Protein AF-0000000074028182 (afdb_homodimer)

InterPro domains:
  IPR054648 TudS-related putative desulfidase [NF045597] (5-141)

Foldseek 3Di:
DPDPLAEEEEEQCQQAQL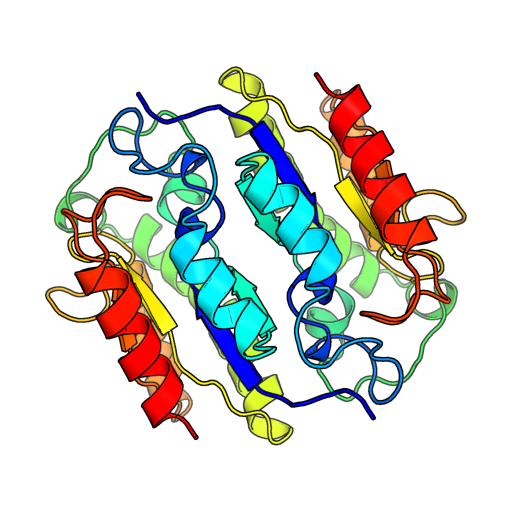QPAPPLRQDPGHLVLLVVLCVVVPHHYDYQDDLVCVPANNNDDDDALVRQPDPVSLVSLLVSLVVVLVVVCVSVVVPGDHAAYEFAPRDLQTHQPDPHHSSNVSNVVVCVVVPHDGDYHHDYSPDHRPPDPPSSVVSSVSSVVSD/DPDPLAEEEEEQCQQALLQPAPPLRQDPGHLVLLVVLCVVVPHHYDYQDDLVCVPANNNDDDDALVRQPDPVSLVSLLVSLVVVLVVVCVSVVVPGDHAAYEFAPRDLQTHQPDPHHSSNVSNVVVCVVVPHDGDYHHDYSPDHRPPDPPSSVVSSVSSVVSD

Nearest PDB structures (foldseek):
  2nva-assembly2_C  TM=3.657E-01  e=7.719E-01  Paramecium bursaria Chlorella virus 1
  2nv9-assembly1_A  TM=4.869E-01  e=2.613E+00  Paramecium bursaria Chlorella virus 1
  2nva-assembly4_G  TM=3.627E-01  e=1.257E+00  Paramecium bursaria Chlorella virus 1
  2nva-assembly1_B  TM=3.613E-01  e=1.183E+00  Paramecium bursaria Chlorella virus 1
  2nv9-assembly3_E  TM=3.748E-01  e=1.604E+00  Paramecium bursaria Chlorella virus 1

Radius of gyration: 18.43 Å; Cα contacts (8 Å, |Δi|>4): 625; chains: 2; bounding box: 47×50×46 Å

Organism: NCBI:txid312168

Structure (mmCIF, N/CA/C/O backbone):
data_AF-0000000074028182-model_v1
#
loop_
_entity.id
_entity.type
_entity.pdbx_description
1 polymer 'Predicted secreted protein'
#
loop_
_atom_site.group_PDB
_atom_site.id
_atom_site.type_symbol
_atom_site.label_atom_id
_atom_site.label_alt_id
_atom_site.label_comp_id
_atom_site.label_asym_id
_atom_site.label_entity_id
_atom_site.label_seq_id
_atom_site.pdbx_PDB_ins_code
_atom_site.Cartn_x
_atom_site.Cartn_y
_atom_site.Cartn_z
_atom_site.occupancy
_atom_site.B_iso_or_equiv
_atom_site.auth_seq_id
_atom_site.auth_comp_id
_atom_site.auth_asym_id
_atom_site.auth_atom_id
_atom_site.pdbx_PDB_model_num
ATOM 1 N N . MET A 1 1 ? 9.914 -9.656 -20.875 1 69.25 1 MET A N 1
ATOM 2 C CA . MET A 1 1 ? 10.031 -9.188 -19.5 1 69.25 1 MET A CA 1
ATOM 3 C C . MET A 1 1 ? 9.438 -7.793 -19.344 1 69.25 1 MET A C 1
ATOM 5 O O . MET A 1 1 ? 9.727 -6.898 -20.141 1 69.25 1 MET A O 1
ATOM 9 N N . HIS A 1 2 ? 8.32 -7.711 -18.672 1 85.5 2 HIS A N 1
ATOM 10 C CA . HIS A 1 2 ? 7.582 -6.457 -18.562 1 85.5 2 HIS A CA 1
ATOM 11 C C . HIS A 1 2 ? 8.18 -5.555 -17.484 1 85.5 2 HIS A C 1
ATOM 13 O O . HIS A 1 2 ? 8.086 -4.328 -17.578 1 85.5 2 HIS A O 1
ATOM 19 N N . ARG A 1 3 ? 9.07 -6.145 -16.766 1 89 3 ARG A N 1
ATOM 20 C CA . ARG A 1 3 ? 9.477 -5.492 -15.523 1 89 3 ARG A CA 1
ATOM 21 C C . ARG A 1 3 ? 10.391 -4.301 -15.812 1 89 3 ARG A C 1
ATOM 23 O O . ARG A 1 3 ? 11.477 -4.461 -16.375 1 89 3 ARG A O 1
ATOM 30 N N . ARG A 1 4 ? 9.984 -3.176 -15.391 1 94.12 4 ARG A N 1
ATOM 31 C CA . ARG A 1 4 ? 10.719 -1.938 -15.641 1 94.12 4 ARG A CA 1
ATOM 32 C C . ARG A 1 4 ? 11.633 -1.597 -14.477 1 94.12 4 ARG A C 1
ATOM 34 O O . ARG A 1 4 ? 12.547 -0.777 -14.609 1 94.12 4 ARG A O 1
ATOM 41 N N . LYS A 1 5 ? 11.375 -2.117 -13.305 1 97.44 5 LYS A N 1
ATOM 42 C CA . LYS A 1 5 ? 12.219 -1.999 -12.125 1 97.44 5 LYS A CA 1
ATOM 43 C C . LYS A 1 5 ? 12.242 -0.565 -11.602 1 97.44 5 LYS A C 1
ATOM 45 O O . LYS A 1 5 ? 13.289 -0.065 -11.188 1 97.44 5 LYS A O 1
ATOM 50 N N . GLN A 1 6 ? 11.18 0.174 -11.781 1 98.5 6 GLN A N 1
ATOM 51 C CA . GLN A 1 6 ? 11.008 1.524 -11.258 1 98.5 6 GLN A CA 1
ATOM 52 C C . GLN A 1 6 ? 9.922 1.566 -10.188 1 98.5 6 GLN A C 1
ATOM 54 O O . GLN A 1 6 ? 8.781 1.182 -10.445 1 98.5 6 GLN A O 1
ATOM 59 N N . ILE A 1 7 ? 10.312 2.049 -9.008 1 98.81 7 ILE A N 1
ATOM 60 C CA . ILE A 1 7 ? 9.422 2.002 -7.852 1 98.81 7 ILE A CA 1
ATOM 61 C C . ILE A 1 7 ? 9.383 3.369 -7.172 1 98.81 7 ILE A C 1
ATOM 63 O O . ILE A 1 7 ? 10.414 4.035 -7.039 1 98.81 7 ILE A O 1
ATOM 67 N N . ILE A 1 8 ? 8.242 3.791 -6.801 1 98.88 8 ILE A N 1
ATOM 68 C CA . ILE A 1 8 ? 8.125 4.98 -5.969 1 98.88 8 ILE A CA 1
ATOM 69 C C . ILE A 1 8 ? 7.395 4.633 -4.672 1 98.88 8 ILE A C 1
ATOM 71 O O . ILE A 1 8 ? 6.453 3.84 -4.676 1 98.88 8 ILE A O 1
ATOM 75 N N . TYR A 1 9 ? 7.871 5.109 -3.533 1 98.94 9 TYR A N 1
ATOM 76 C CA . TYR A 1 9 ? 7.203 4.98 -2.242 1 98.94 9 TYR A CA 1
ATOM 77 C C . TYR A 1 9 ? 6.332 6.195 -1.953 1 98.94 9 TYR A C 1
ATOM 79 O O . TYR A 1 9 ? 6.738 7.332 -2.205 1 98.94 9 TYR A O 1
ATOM 87 N N . THR A 1 10 ? 5.156 5.969 -1.484 1 98.94 10 THR A N 1
ATOM 88 C CA . THR A 1 10 ? 4.27 7.086 -1.185 1 98.94 10 THR A CA 1
ATOM 89 C C . THR A 1 10 ? 3.742 6.988 0.243 1 98.94 10 THR A C 1
ATOM 91 O O . THR A 1 10 ? 3.494 5.891 0.746 1 98.94 10 THR A O 1
ATOM 94 N N . ALA A 1 11 ? 3.535 8.195 0.848 1 98.88 11 ALA A N 1
ATOM 95 C CA . ALA A 1 11 ? 2.768 8.203 2.09 1 98.88 11 ALA A CA 1
ATOM 96 C C . ALA A 1 11 ? 1.456 7.438 1.925 1 98.88 11 ALA A C 1
ATOM 98 O O . ALA A 1 11 ? 0.873 7.418 0.838 1 98.88 11 ALA A O 1
ATOM 99 N N . HIS A 1 12 ? 1.032 6.844 2.984 1 98.94 12 HIS A N 1
ATOM 100 C CA . HIS A 1 12 ? -0.146 5.984 2.982 1 98.94 12 HIS A CA 1
ATOM 101 C C . HIS A 1 12 ? -1.355 6.707 2.398 1 98.94 12 HIS A C 1
ATOM 103 O O . HIS A 1 12 ? -2.107 6.133 1.61 1 98.94 12 HIS A O 1
ATOM 109 N N . CYS A 1 13 ? -1.492 7.984 2.756 1 98.75 13 CYS A N 1
ATOM 110 C CA . CYS A 1 13 ? -2.727 8.719 2.512 1 98.75 13 CYS A CA 1
ATOM 111 C C . CYS A 1 13 ? -2.799 9.203 1.067 1 98.75 13 CYS A C 1
ATOM 113 O O . CYS A 1 13 ? -3.828 9.719 0.632 1 98.75 13 CYS A O 1
ATOM 115 N N . VAL A 1 14 ? -1.73 8.977 0.3 1 98.88 14 VAL A N 1
ATOM 116 C CA . VAL A 1 14 ? -1.787 9.289 -1.124 1 98.88 14 VAL A CA 1
ATOM 117 C C . VAL A 1 14 ? -2.787 8.367 -1.816 1 98.88 14 VAL A C 1
ATOM 119 O O . VAL A 1 14 ? -3.504 8.789 -2.729 1 98.88 14 VAL A O 1
ATOM 122 N N . LEU A 1 15 ? -2.871 7.145 -1.338 1 98.94 15 LEU A N 1
ATOM 123 C CA . LEU A 1 15 ? -3.777 6.16 -1.918 1 98.94 15 LEU A CA 1
ATOM 124 C C . LEU A 1 15 ? -5.066 6.062 -1.108 1 98.94 15 LEU A C 1
ATOM 126 O O . LEU A 1 15 ? -6.055 5.492 -1.574 1 98.94 15 LEU A O 1
ATOM 130 N N . ASN A 1 16 ? -5.062 6.582 0.137 1 98.88 16 ASN A N 1
ATOM 131 C CA . ASN A 1 16 ? -6.195 6.387 1.039 1 98.88 16 ASN A CA 1
ATOM 132 C C . ASN A 1 16 ? -6.391 7.59 1.959 1 98.88 16 ASN A C 1
ATOM 134 O O . ASN A 1 16 ? -5.961 7.566 3.115 1 98.88 16 ASN A O 1
ATOM 138 N N . GLN A 1 17 ? -7.137 8.578 1.528 1 98.56 17 GLN A N 1
ATOM 139 C CA . GLN A 1 17 ? -7.375 9.797 2.293 1 98.56 17 GLN A CA 1
ATOM 140 C C . GLN A 1 17 ? -8.289 9.531 3.482 1 98.56 17 GLN A C 1
ATOM 142 O O . GLN A 1 17 ? -8.422 10.375 4.371 1 98.56 17 GLN A O 1
ATOM 147 N N . ASN A 1 18 ? -8.805 8.344 3.547 1 98.25 18 ASN A N 1
ATOM 148 C CA . ASN A 1 18 ? -9.594 7.988 4.723 1 98.25 18 ASN A CA 1
ATOM 149 C C . ASN A 1 18 ? -8.719 7.844 5.965 1 98.25 18 ASN A C 1
ATOM 151 O O . ASN A 1 18 ? -9.234 7.805 7.086 1 98.25 18 ASN A O 1
ATOM 155 N N . ALA A 1 19 ? -7.43 7.766 5.777 1 98.12 19 ALA A N 1
ATOM 156 C CA . ALA A 1 19 ? -6.523 7.625 6.91 1 98.12 19 ALA A CA 1
ATOM 157 C C . ALA A 1 19 ? -6.238 8.977 7.559 1 98.12 19 ALA A C 1
ATOM 159 O O . ALA A 1 19 ? -5.699 9.039 8.664 1 98.12 19 ALA A O 1
ATOM 160 N N . VAL A 1 20 ? -6.531 10.031 6.867 1 97.88 20 VAL A N 1
ATOM 161 C CA . VAL A 1 20 ? -6.289 11.383 7.371 1 97.88 20 VAL A CA 1
ATOM 162 C C . VAL A 1 20 ? -7.285 11.703 8.477 1 97.88 20 VAL A C 1
ATOM 164 O O . VAL A 1 20 ? -8.406 11.188 8.492 1 97.88 20 VAL A O 1
ATOM 167 N N . ILE A 1 21 ? -6.836 12.539 9.328 1 97.06 21 ILE A N 1
ATOM 168 C CA . ILE A 1 21 ? -7.73 13.008 10.383 1 97.06 21 ILE A CA 1
ATOM 169 C C . ILE A 1 21 ? -9.07 13.414 9.781 1 97.06 21 ILE A C 1
ATOM 171 O O . ILE A 1 21 ? -9.117 14.016 8.703 1 97.06 21 ILE A O 1
ATOM 175 N N . ARG A 1 22 ? -10.102 13.156 10.578 1 95.19 22 ARG A N 1
ATOM 176 C CA . ARG A 1 22 ? -11.438 13.484 10.094 1 95.19 22 ARG A CA 1
ATOM 177 C C . ARG A 1 22 ? -11.547 14.961 9.719 1 95.19 22 ARG A C 1
ATOM 179 O O . ARG A 1 22 ? -11.055 15.828 10.445 1 95.19 22 ARG A O 1
ATOM 186 N N . GLU A 1 23 ? -12.078 15.18 8.547 1 94.38 23 GLU A N 1
ATOM 187 C CA . GLU A 1 23 ? -12.406 16.5 8.031 1 94.38 23 GLU A CA 1
ATOM 188 C C . GLU A 1 23 ? -11.172 17.188 7.441 1 94.38 23 GLU A C 1
ATOM 190 O O . GLU A 1 23 ? -11.258 18.312 6.945 1 94.38 23 GLU A O 1
ATOM 195 N N . TRP A 1 24 ? -10.055 16.516 7.492 1 96.19 24 TRP A N 1
ATOM 196 C CA . TRP A 1 24 ? -8.844 17.109 6.918 1 96.19 24 TRP A CA 1
ATOM 197 C C . TRP A 1 24 ? -8.492 16.438 5.594 1 96.19 24 TRP A C 1
ATOM 199 O O . TRP A 1 24 ? -7.504 16.797 4.953 1 96.19 24 TRP A O 1
ATOM 209 N N . GLU A 1 25 ? -9.312 15.406 5.262 1 97.25 25 GLU A N 1
ATOM 210 C CA . GLU A 1 25 ? -9.078 14.766 3.975 1 97.25 25 GLU A CA 1
ATOM 211 C C . GLU A 1 25 ? -9.227 15.75 2.824 1 97.25 25 GLU A C 1
ATOM 213 O O . GLU A 1 25 ? -9.984 16.719 2.932 1 97.25 25 GLU A O 1
ATOM 218 N N . ARG A 1 26 ? -8.516 15.492 1.807 1 97.38 26 ARG A N 1
ATOM 219 C CA . ARG A 1 26 ? -8.492 16.422 0.686 1 97.38 26 ARG A CA 1
ATOM 220 C C . ARG A 1 26 ? -8.859 15.727 -0.618 1 97.38 26 ARG A C 1
ATOM 222 O O . ARG A 1 26 ? -8.586 16.25 -1.704 1 97.38 26 ARG A O 1
ATOM 229 N N . ALA A 1 27 ? -9.359 14.555 -0.55 1 97.81 27 ALA A N 1
ATOM 230 C CA . ALA A 1 27 ? -9.883 13.75 -1.65 1 97.81 27 ALA A CA 1
ATOM 231 C C . ALA A 1 27 ? -10.93 12.758 -1.152 1 97.81 27 ALA A C 1
ATOM 233 O O . ALA A 1 27 ? -10.977 12.445 0.04 1 97.81 27 ALA A O 1
ATOM 234 N N . GLN A 1 28 ? -11.734 12.273 -2.049 1 97.38 28 GLN A N 1
ATOM 235 C CA . GLN A 1 28 ? -12.75 11.289 -1.704 1 97.38 28 GLN A CA 1
ATOM 236 C C . GLN A 1 28 ? -12.125 9.938 -1.39 1 97.38 28 GLN A C 1
ATOM 238 O O . GLN A 1 28 ? -12.617 9.203 -0.527 1 97.38 28 GLN A O 1
ATOM 243 N N . GLY A 1 29 ? -11.148 9.539 -2.094 1 98 29 GLY A N 1
ATOM 244 C CA . GLY A 1 29 ? -10.367 8.32 -1.931 1 98 29 GLY A CA 1
ATOM 245 C C . GLY A 1 29 ? -8.867 8.555 -1.995 1 98 29 GLY A C 1
ATOM 246 O O . GLY A 1 29 ? -8.258 8.953 -1.005 1 98 29 GLY A O 1
ATOM 247 N N . ALA A 1 30 ? -8.305 8.375 -3.121 1 98.62 30 ALA A N 1
ATOM 248 C CA . ALA A 1 30 ? -6.883 8.609 -3.365 1 98.62 30 ALA A CA 1
ATOM 249 C C . ALA A 1 30 ? -6.652 9.984 -3.979 1 98.62 30 ALA A C 1
ATOM 251 O O . ALA A 1 30 ? -7.602 10.656 -4.395 1 98.62 30 ALA A O 1
ATOM 252 N N . PHE A 1 31 ? -5.438 10.508 -3.896 1 98.62 31 PHE A N 1
ATOM 253 C CA . PHE A 1 31 ? -5.055 11.57 -4.812 1 98.62 31 PHE A CA 1
ATOM 254 C C . PHE A 1 31 ? -4.918 11.047 -6.234 1 98.62 31 PHE A C 1
ATOM 256 O O . PHE A 1 31 ? -3.822 10.695 -6.672 1 98.62 31 PHE A O 1
ATOM 263 N N . ASN A 1 32 ? -6.062 10.992 -6.906 1 98.5 32 ASN A N 1
ATOM 264 C CA . ASN A 1 32 ? -6.191 10.328 -8.203 1 98.5 32 ASN A CA 1
ATOM 265 C C . ASN A 1 32 ? -5.242 10.93 -9.234 1 98.5 32 ASN A C 1
ATOM 267 O O . ASN A 1 32 ? -4.629 10.195 -10.016 1 98.5 32 ASN A O 1
ATOM 271 N N . ASP A 1 33 ? -5.082 12.203 -9.227 1 98.56 33 ASP A N 1
ATOM 272 C CA . ASP A 1 33 ? -4.23 12.867 -10.203 1 98.56 33 ASP A CA 1
ATOM 273 C C . ASP A 1 33 ? -2.771 12.445 -10.039 1 98.56 33 ASP A C 1
ATOM 275 O O . ASP A 1 33 ? -2.072 12.219 -11.023 1 98.56 33 ASP A O 1
ATOM 279 N N . ILE A 1 34 ? -2.369 12.312 -8.82 1 98.69 34 ILE A N 1
ATOM 280 C CA . ILE A 1 34 ? -0.994 11.914 -8.531 1 98.69 34 ILE A CA 1
ATOM 281 C C . ILE A 1 34 ? -0.768 10.469 -8.969 1 98.69 34 ILE A C 1
ATOM 283 O O . ILE A 1 34 ? 0.223 10.172 -9.641 1 98.69 34 ILE A O 1
ATOM 287 N N . ILE A 1 35 ? -1.706 9.609 -8.594 1 98.88 35 ILE A N 1
ATOM 288 C CA . ILE A 1 35 ? -1.592 8.195 -8.945 1 98.88 35 ILE A CA 1
ATOM 289 C C . ILE A 1 35 ? -1.615 8.047 -10.469 1 98.88 35 ILE A C 1
ATOM 291 O O . ILE A 1 35 ? -0.866 7.238 -11.023 1 98.88 35 ILE A O 1
ATOM 295 N N . SER A 1 36 ? -2.434 8.828 -11.125 1 98.56 36 SER A N 1
ATOM 296 C CA . SER A 1 36 ? -2.537 8.758 -12.578 1 98.56 36 SER A CA 1
ATOM 297 C C . SER A 1 36 ? -1.204 9.086 -13.25 1 98.56 36 SER A C 1
ATOM 299 O O . SER A 1 36 ? -0.83 8.453 -14.242 1 98.56 36 SER A O 1
ATOM 301 N N . VAL A 1 37 ? -0.504 10.047 -12.734 1 98.62 37 VAL A N 1
ATOM 302 C CA . VAL A 1 37 ? 0.812 10.383 -13.273 1 98.62 37 VAL A CA 1
ATOM 303 C C . VAL A 1 37 ? 1.729 9.164 -13.188 1 98.62 37 VAL A C 1
ATOM 305 O O . VAL A 1 37 ? 2.451 8.859 -14.141 1 98.62 37 VAL A O 1
ATOM 308 N N . LEU A 1 38 ? 1.716 8.469 -12.094 1 98.81 38 LEU A N 1
ATOM 309 C CA . LEU A 1 38 ? 2.57 7.301 -11.891 1 98.81 38 LEU A CA 1
ATOM 310 C C . LEU A 1 38 ? 2.176 6.168 -12.828 1 98.81 38 LEU A C 1
ATOM 312 O O . LEU A 1 38 ? 3.041 5.496 -13.398 1 98.81 38 LEU A O 1
ATOM 316 N N . LEU A 1 39 ? 0.857 5.973 -12.984 1 98.62 39 LEU A N 1
ATOM 317 C CA . LEU A 1 39 ? 0.367 4.93 -13.875 1 98.62 39 LEU A CA 1
ATOM 318 C C . LEU A 1 39 ? 0.765 5.223 -15.32 1 98.62 39 LEU A C 1
ATOM 320 O O . LEU A 1 39 ? 1.137 4.309 -16.062 1 98.62 39 LEU A O 1
ATOM 324 N N . GLU A 1 40 ? 0.689 6.465 -15.688 1 97.94 40 GLU A N 1
ATOM 325 C CA . GLU A 1 40 ? 1.052 6.867 -17.047 1 97.94 40 GLU A CA 1
ATOM 326 C C . GLU A 1 40 ? 2.5 6.5 -17.359 1 97.94 40 GLU A C 1
ATOM 328 O O . GLU A 1 40 ? 2.828 6.184 -18.5 1 97.94 40 GLU A O 1
ATOM 333 N N . GLU A 1 41 ? 3.303 6.539 -16.422 1 97.88 41 GLU A N 1
ATOM 334 C CA . GLU A 1 41 ? 4.723 6.25 -16.594 1 97.88 41 GLU A CA 1
ATOM 335 C C . GLU A 1 41 ? 5.043 4.805 -16.234 1 97.88 41 GLU A C 1
ATOM 337 O O . GLU A 1 41 ? 6.211 4.41 -16.203 1 97.88 41 GLU A O 1
ATOM 342 N N . HIS A 1 42 ? 4.039 3.996 -15.922 1 98 42 HIS A N 1
ATOM 343 C CA . HIS A 1 42 ? 4.148 2.584 -15.578 1 98 42 HIS A CA 1
ATOM 344 C C . HIS A 1 42 ? 5.098 2.375 -14.406 1 98 42 HIS A C 1
ATOM 346 O O . HIS A 1 42 ? 5.938 1.47 -14.43 1 98 42 HIS A O 1
ATOM 352 N N . ILE A 1 43 ? 4.996 3.273 -13.445 1 98.75 43 ILE A N 1
ATOM 353 C CA . ILE A 1 43 ? 5.812 3.205 -12.234 1 98.75 43 ILE A CA 1
ATOM 354 C C . ILE A 1 43 ? 5.09 2.391 -11.164 1 98.75 43 ILE A C 1
ATOM 356 O O . ILE A 1 43 ? 3.891 2.57 -10.945 1 98.75 43 ILE A O 1
ATOM 360 N N . SER A 1 44 ? 5.812 1.461 -10.531 1 98.81 44 SER A N 1
ATOM 361 C CA . SER A 1 44 ? 5.27 0.706 -9.406 1 98.81 44 SER A CA 1
ATOM 362 C C . SER A 1 44 ? 5.148 1.58 -8.164 1 98.81 44 SER A C 1
ATOM 364 O O . SER A 1 44 ? 5.961 2.479 -7.945 1 98.81 44 SER A O 1
ATOM 366 N N . ILE A 1 45 ? 4.156 1.246 -7.422 1 98.94 45 ILE A N 1
ATOM 367 C CA . ILE A 1 45 ? 3.857 2.039 -6.234 1 98.94 45 ILE A CA 1
ATOM 368 C C . ILE A 1 45 ? 3.926 1.154 -4.992 1 98.94 45 ILE A C 1
ATOM 370 O O . ILE A 1 45 ? 3.361 0.058 -4.973 1 98.94 45 ILE A O 1
ATOM 374 N N . ILE A 1 46 ? 4.629 1.584 -4.008 1 98.94 46 ILE A N 1
ATOM 375 C CA . ILE A 1 46 ? 4.594 0.966 -2.686 1 98.94 46 ILE A CA 1
ATOM 376 C C . ILE A 1 46 ? 4.047 1.962 -1.666 1 98.94 46 ILE A C 1
ATOM 378 O O . ILE A 1 46 ? 4.59 3.059 -1.51 1 98.94 46 ILE A O 1
ATOM 382 N N . GLN A 1 47 ? 2.971 1.541 -1.034 1 98.94 47 GLN A N 1
ATOM 383 C CA . GLN A 1 47 ? 2.295 2.352 -0.026 1 98.94 47 GLN A CA 1
ATOM 384 C C . GLN A 1 47 ? 2.953 2.191 1.341 1 98.94 47 GLN A C 1
ATOM 386 O O . GLN A 1 47 ? 3.033 1.08 1.87 1 98.94 47 GLN A O 1
ATOM 391 N N . LEU A 1 48 ? 3.393 3.27 1.893 1 98.94 48 LEU A N 1
ATOM 392 C CA . LEU A 1 48 ? 3.98 3.234 3.227 1 98.94 48 LEU A CA 1
ATOM 393 C C . LEU A 1 48 ? 2.91 2.992 4.285 1 98.94 48 LEU A C 1
ATOM 395 O O . LEU A 1 48 ? 1.736 3.297 4.07 1 98.94 48 LEU A O 1
ATOM 399 N N . PRO A 1 49 ? 3.324 2.408 5.434 1 98.75 49 PRO A N 1
ATOM 400 C CA . PRO A 1 49 ? 2.357 2.324 6.531 1 98.75 49 PRO A CA 1
ATOM 401 C C . PRO A 1 49 ? 2.002 3.693 7.109 1 98.75 49 PRO A C 1
ATOM 403 O O . PRO A 1 49 ? 2.732 4.664 6.898 1 98.75 49 PRO A O 1
ATOM 406 N N . CYS A 1 50 ? 0.903 3.768 7.734 1 98.69 50 CYS A N 1
ATOM 407 C CA . CYS A 1 50 ? 0.507 4.988 8.43 1 98.69 50 CYS A CA 1
ATOM 408 C C . CYS A 1 50 ? 0.747 4.863 9.93 1 98.69 50 CYS A C 1
ATOM 410 O O . CYS A 1 50 ? -0.031 4.219 10.633 1 98.69 50 CYS A O 1
ATOM 412 N N . PRO A 1 51 ? 1.756 5.488 10.438 1 98.69 51 PRO A N 1
ATOM 413 C CA . PRO A 1 51 ? 2.049 5.336 11.859 1 98.69 51 PRO A CA 1
ATOM 414 C C . PRO A 1 51 ? 0.968 5.941 12.758 1 98.69 51 PRO A C 1
ATOM 416 O O . PRO A 1 51 ? 0.647 5.383 13.805 1 98.69 51 PRO A O 1
ATOM 419 N N . GLU A 1 52 ? 0.381 7.086 12.352 1 98.75 52 GLU A N 1
ATOM 420 C CA . GLU A 1 52 ? -0.632 7.742 13.172 1 98.75 52 GLU A CA 1
ATOM 421 C C . GLU A 1 52 ? -1.871 6.863 13.328 1 98.75 52 GLU A C 1
ATOM 423 O O . GLU A 1 52 ? -2.391 6.707 14.438 1 98.75 52 GLU A O 1
ATOM 428 N N . PHE A 1 53 ? -2.297 6.305 12.234 1 98.62 53 PHE A N 1
ATOM 429 C CA . PHE A 1 53 ? -3.461 5.43 12.258 1 98.62 53 PHE A CA 1
ATOM 430 C C . PHE A 1 53 ? -3.184 4.184 13.094 1 98.62 53 PHE A C 1
ATOM 432 O O . PHE A 1 53 ? -4.035 3.748 13.875 1 98.62 53 PHE A O 1
ATOM 439 N N . THR A 1 54 ? -1.945 3.668 12.938 1 98.38 54 THR A N 1
ATOM 440 C CA . THR A 1 54 ? -1.566 2.467 13.672 1 98.38 54 THR A CA 1
ATOM 441 C C . THR A 1 54 ? -1.495 2.748 15.164 1 98.38 54 THR A C 1
ATOM 443 O O . THR A 1 54 ? -1.885 1.909 15.984 1 98.38 54 THR A O 1
ATOM 446 N N . PHE A 1 55 ? -1.081 3.908 15.523 1 98.5 55 PHE A N 1
ATOM 447 C CA . PHE A 1 55 ? -0.808 4.258 16.906 1 98.5 55 PHE A CA 1
ATOM 448 C C . PHE A 1 55 ? -2.092 4.645 17.641 1 98.5 55 PHE A C 1
ATOM 450 O O . PHE A 1 55 ? -2.332 4.207 18.766 1 98.5 55 PHE A O 1
ATOM 457 N N . LEU A 1 56 ? -2.979 5.477 16.922 1 98.38 56 LEU A N 1
ATOM 458 C CA . LEU A 1 56 ? -4.082 6.07 17.672 1 98.38 56 LEU A CA 1
ATOM 459 C C . LEU A 1 56 ? -5.422 5.742 17.031 1 98.38 56 LEU A C 1
ATOM 461 O O . LEU A 1 56 ? -6.477 6.031 17.594 1 98.38 56 LEU A O 1
ATOM 465 N N . GLY A 1 57 ? -5.375 5.188 15.789 1 97.94 57 GLY A N 1
ATOM 466 C CA . GLY A 1 57 ? -6.609 4.746 15.164 1 97.94 57 GLY A CA 1
ATOM 467 C C . GLY A 1 57 ? -7.293 5.832 14.352 1 97.94 57 GLY A C 1
ATOM 468 O O . GLY A 1 57 ? -6.703 6.883 14.102 1 97.94 57 GLY A O 1
ATOM 469 N N . GLU A 1 58 ? -8.461 5.535 13.906 1 97.94 58 GLU A N 1
ATOM 470 C CA . GLU A 1 58 ? -9.227 6.344 12.961 1 97.94 58 GLU A CA 1
ATOM 471 C C . GLU A 1 58 ? -9.758 7.613 13.625 1 97.94 58 GLU A C 1
ATOM 473 O O . GLU A 1 58 ? -9.781 8.68 13.008 1 97.94 58 GLU A O 1
ATOM 478 N N . ASN A 1 59 ? -10.07 7.551 14.898 1 96.69 59 ASN A N 1
ATOM 479 C CA . ASN A 1 59 ? -10.719 8.648 15.609 1 96.69 59 ASN A CA 1
ATOM 480 C C . ASN A 1 59 ? -9.711 9.5 16.375 1 96.69 59 ASN A C 1
ATOM 482 O O . ASN A 1 59 ? -10.078 10.25 17.281 1 96.69 59 ASN A O 1
ATOM 486 N N . ARG A 1 60 ? -8.555 9.391 15.914 1 98.31 60 ARG A N 1
ATOM 487 C CA . ARG A 1 60 ? -7.516 10.125 16.641 1 98.31 60 ARG A CA 1
ATOM 488 C C . ARG A 1 60 ? -7.73 11.633 16.516 1 98.31 60 ARG A C 1
ATOM 490 O O . ARG A 1 60 ? -8.188 12.117 15.477 1 98.31 60 ARG A O 1
ATOM 497 N N . PRO A 1 61 ? -7.344 12.383 17.594 1 97.81 61 PRO A N 1
ATOM 498 C CA . PRO A 1 61 ? -7.379 13.844 17.5 1 97.81 61 PRO A CA 1
ATOM 499 C C . PRO A 1 61 ? -6.215 14.414 16.688 1 97.81 61 PRO A C 1
ATOM 501 O O . PRO A 1 61 ? -5.203 13.734 16.5 1 97.81 61 PRO A O 1
ATOM 504 N N . PRO A 1 62 ? -6.441 15.617 16.156 1 97.69 62 PRO A N 1
ATOM 505 C CA . PRO A 1 62 ? -5.262 16.266 15.586 1 97.69 62 PRO A CA 1
ATOM 506 C C . PRO A 1 62 ? -4.137 16.453 16.594 1 97.69 62 PRO A C 1
ATOM 508 O O . PRO A 1 62 ? -4.395 16.766 17.766 1 97.69 62 PRO A O 1
ATOM 511 N N . LYS A 1 63 ? -2.965 16.234 16.172 1 98.06 63 LYS A N 1
ATOM 512 C CA . LYS A 1 63 ? -1.784 16.422 17.016 1 98.06 63 LYS A CA 1
ATOM 513 C C . LYS A 1 63 ? -0.646 17.062 16.219 1 98.06 63 LYS A C 1
ATOM 515 O O . LYS A 1 63 ? -0.505 16.812 15.023 1 98.06 63 LYS A O 1
ATOM 520 N N . THR A 1 64 ? 0.181 17.766 16.938 1 97.75 64 THR A N 1
ATOM 521 C CA . THR A 1 64 ? 1.392 18.344 16.359 1 97.75 64 THR A CA 1
ATOM 522 C C . THR A 1 64 ? 2.531 17.328 16.391 1 97.75 64 THR A C 1
ATOM 524 O O . THR A 1 64 ? 2.424 16.281 17.031 1 97.75 64 THR A O 1
ATOM 527 N N . LYS A 1 65 ? 3.596 17.672 15.656 1 98.38 65 LYS A N 1
ATOM 528 C CA . LYS A 1 65 ? 4.793 16.844 15.695 1 98.38 65 LYS A CA 1
ATOM 529 C C . LYS A 1 65 ? 5.301 16.672 17.125 1 98.38 65 LYS A C 1
ATOM 531 O O . LYS A 1 65 ? 5.672 15.57 17.531 1 98.38 65 LYS A O 1
ATOM 536 N N . GLU A 1 66 ? 5.289 17.781 17.891 1 98.25 66 GLU A N 1
ATOM 537 C CA . GLU A 1 66 ? 5.777 17.766 19.266 1 98.25 66 GLU A CA 1
ATOM 538 C C . GLU A 1 66 ? 4.949 16.812 20.141 1 98.25 66 GLU A C 1
ATOM 540 O O . GLU A 1 66 ? 5.488 16.125 21 1 98.25 66 GLU A O 1
ATOM 545 N N . GLU A 1 67 ? 3.748 16.781 19.875 1 98.5 67 GLU A N 1
ATOM 546 C CA . GLU A 1 67 ? 2.85 15.93 20.656 1 98.5 67 GLU A CA 1
ATOM 547 C C . GLU A 1 67 ? 3.068 14.453 20.312 1 98.5 67 GLU A C 1
ATOM 549 O O . GLU A 1 67 ? 2.893 13.586 21.172 1 98.5 67 GLU A O 1
ATOM 554 N N . TYR A 1 68 ? 3.498 14.164 19.109 1 98.5 68 TYR A N 1
ATOM 555 C CA . TYR A 1 68 ? 3.77 12.789 18.688 1 98.5 68 TYR A CA 1
ATOM 556 C C . TYR A 1 68 ? 5.164 12.352 19.125 1 98.5 68 TYR A C 1
ATOM 558 O O . TYR A 1 68 ? 5.457 11.156 19.172 1 98.5 68 TYR A O 1
ATOM 566 N N . ASP A 1 69 ? 5.98 13.328 19.453 1 98.62 69 ASP A N 1
ATOM 567 C CA . ASP A 1 69 ? 7.383 13.023 19.719 1 98.62 69 ASP A CA 1
ATOM 568 C C . ASP A 1 69 ? 7.551 12.438 21.125 1 98.62 69 ASP A C 1
ATOM 570 O O . ASP A 1 69 ? 8.141 13.07 22 1 98.62 69 ASP A O 1
ATOM 574 N N . ILE A 1 70 ? 7.094 11.305 21.312 1 98.75 70 ILE A N 1
ATOM 575 C CA . ILE A 1 70 ? 7.215 10.547 22.547 1 98.75 70 ILE A CA 1
ATOM 576 C C . ILE A 1 70 ? 7.867 9.195 22.25 1 98.75 70 ILE A C 1
ATOM 578 O O . ILE A 1 70 ? 7.793 8.688 21.141 1 98.75 70 ILE A O 1
ATOM 582 N N . PRO A 1 71 ? 8.477 8.562 23.188 1 98.69 71 PRO A N 1
ATOM 583 C CA . PRO A 1 71 ? 9.273 7.355 22.969 1 98.69 71 PRO A CA 1
ATOM 584 C C . PRO A 1 71 ? 8.461 6.23 22.328 1 98.69 71 PRO A C 1
ATOM 586 O O . PRO A 1 71 ? 8.938 5.586 21.375 1 98.69 71 PRO A O 1
ATOM 589 N N . ASP A 1 72 ? 7.27 6.047 22.75 1 98.81 72 ASP A N 1
ATOM 590 C CA . ASP A 1 72 ? 6.461 4.941 22.25 1 98.81 72 ASP A CA 1
ATOM 591 C C . ASP A 1 72 ? 6.129 5.129 20.766 1 98.81 72 ASP A C 1
ATOM 593 O O . ASP A 1 72 ? 6.168 4.172 19.984 1 98.81 72 ASP A O 1
ATOM 597 N N . TYR A 1 73 ? 5.82 6.332 20.453 1 98.81 73 TYR A N 1
ATOM 598 C CA . TYR A 1 73 ? 5.488 6.59 19.062 1 98.81 73 TYR A CA 1
ATOM 599 C C . TYR A 1 73 ? 6.73 6.5 18.172 1 98.81 73 TYR A C 1
ATOM 601 O O . TYR A 1 73 ? 6.68 5.945 17.078 1 98.81 73 TYR A O 1
ATOM 609 N N . ARG A 1 74 ? 7.844 7.043 18.609 1 98.81 74 ARG A N 1
ATOM 610 C CA . ARG A 1 74 ? 9.086 6.934 17.859 1 98.81 74 ARG A CA 1
ATOM 611 C C . ARG A 1 74 ? 9.5 5.473 17.688 1 98.81 74 ARG A C 1
ATOM 613 O O . ARG A 1 74 ? 9.984 5.082 16.625 1 98.81 74 ARG A O 1
ATOM 620 N N . LYS A 1 75 ? 9.297 4.699 18.719 1 98.81 75 LYS A N 1
ATOM 621 C CA . LYS A 1 75 ? 9.594 3.275 18.625 1 98.81 75 LYS A CA 1
ATOM 622 C C . LYS A 1 75 ? 8.758 2.604 17.547 1 98.81 75 LYS A C 1
ATOM 624 O O . LYS A 1 75 ? 9.281 1.818 16.75 1 98.81 75 LYS A O 1
ATOM 629 N N . LEU A 1 76 ? 7.469 2.918 17.531 1 98.75 76 LEU A N 1
ATOM 630 C CA . LEU A 1 76 ? 6.594 2.391 16.484 1 98.75 76 LEU A CA 1
ATOM 631 C C . LEU A 1 76 ? 7.074 2.816 15.102 1 98.75 76 LEU A C 1
ATOM 633 O O . LEU A 1 76 ? 7.195 1.986 14.203 1 98.75 76 LEU A O 1
ATOM 637 N N . CYS A 1 77 ? 7.375 4.09 14.984 1 98.88 77 CYS A N 1
ATOM 638 C CA . CYS A 1 77 ? 7.84 4.625 13.703 1 98.88 77 CYS A CA 1
ATOM 639 C C . CYS A 1 77 ? 9.117 3.93 13.258 1 98.88 77 CYS A C 1
ATOM 641 O O . CYS A 1 77 ? 9.273 3.602 12.078 1 98.88 77 CYS A O 1
ATOM 643 N N . ARG A 1 78 ? 9.984 3.717 14.18 1 98.81 78 ARG A N 1
ATOM 644 C CA . ARG A 1 78 ? 11.242 3.059 13.844 1 98.81 78 ARG A CA 1
ATOM 645 C C . ARG A 1 78 ? 11.008 1.625 13.383 1 98.81 78 ARG A C 1
ATOM 647 O O . ARG A 1 78 ? 11.641 1.164 12.43 1 98.81 78 ARG A O 1
ATOM 654 N N . GLN A 1 79 ? 10.156 0.945 14.039 1 98.62 79 GLN A N 1
ATOM 655 C CA . GLN A 1 79 ? 9.828 -0.426 13.656 1 98.62 79 GLN A CA 1
ATOM 656 C C . GLN A 1 79 ? 9.234 -0.485 12.258 1 98.62 79 GLN A C 1
ATOM 658 O O . GLN A 1 79 ? 9.641 -1.319 11.438 1 98.62 79 GLN A O 1
ATOM 663 N N . LEU A 1 80 ? 8.305 0.379 11.992 1 98.69 80 LEU A N 1
ATOM 664 C CA . LEU A 1 80 ? 7.695 0.448 10.672 1 98.69 80 LEU A CA 1
ATOM 665 C C . LEU A 1 80 ? 8.727 0.829 9.617 1 98.69 80 LEU A C 1
ATOM 667 O O . LEU A 1 80 ? 8.758 0.239 8.531 1 98.69 80 LEU A O 1
ATOM 671 N N . ALA A 1 81 ? 9.57 1.778 9.961 1 98.81 81 ALA A N 1
ATOM 672 C CA . ALA A 1 81 ? 10.602 2.258 9.039 1 98.81 81 ALA A CA 1
ATOM 673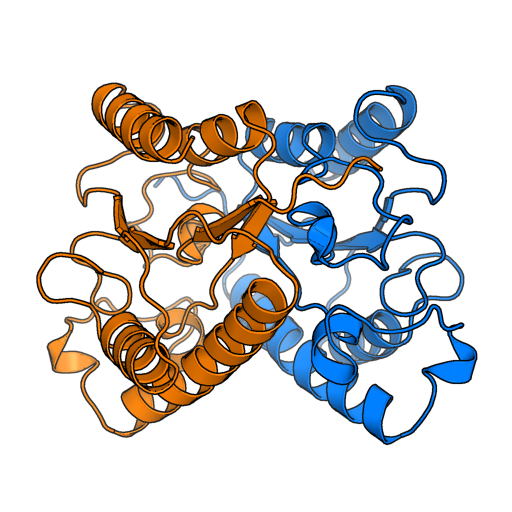 C C . ALA A 1 81 ? 11.594 1.152 8.703 1 98.81 81 ALA A C 1
ATOM 675 O O . ALA A 1 81 ? 12.07 1.059 7.57 1 98.81 81 ALA A O 1
ATOM 676 N N . LYS A 1 82 ? 11.914 0.368 9.672 1 98.69 82 LYS A N 1
ATOM 677 C CA . LYS A 1 82 ? 12.875 -0.711 9.461 1 98.69 82 LYS A CA 1
ATOM 678 C C . LYS A 1 82 ? 12.398 -1.673 8.375 1 98.69 82 LYS A C 1
ATOM 680 O O . LYS A 1 82 ? 13.18 -2.109 7.535 1 98.69 82 LYS A O 1
ATOM 685 N N . GLN A 1 83 ? 11.172 -1.975 8.398 1 98 83 GLN A N 1
ATOM 686 C CA . GLN A 1 83 ? 10.609 -2.867 7.391 1 98 83 GLN A CA 1
ATOM 687 C C . GLN A 1 83 ? 10.703 -2.254 5.996 1 98 83 GLN A C 1
ATOM 689 O O . GLN A 1 83 ? 11.031 -2.945 5.031 1 98 83 GLN A O 1
ATOM 694 N N . VAL A 1 84 ? 10.422 -0.985 5.914 1 98.81 84 VAL A N 1
ATOM 695 C CA . VAL A 1 84 ? 10.469 -0.265 4.648 1 98.81 84 VAL A CA 1
ATOM 696 C C . VAL A 1 84 ? 11.898 -0.263 4.105 1 98.81 84 VAL A C 1
ATOM 698 O O . VAL A 1 84 ? 12.125 -0.588 2.936 1 98.81 84 VAL A O 1
ATOM 701 N N . VAL A 1 85 ? 12.852 0.019 4.98 1 98.88 85 VAL A N 1
ATOM 702 C CA . VAL A 1 85 ? 14.25 0.126 4.566 1 98.88 85 VAL A CA 1
ATOM 703 C C . VAL A 1 85 ? 14.766 -1.246 4.148 1 98.88 85 VAL A C 1
ATOM 705 O O . VAL A 1 85 ? 15.523 -1.36 3.176 1 98.88 85 VAL A O 1
ATOM 708 N N . ASN A 1 86 ? 14.383 -2.271 4.879 1 98.5 86 ASN A N 1
ATOM 709 C CA . ASN A 1 86 ? 14.766 -3.621 4.48 1 98.5 86 ASN A CA 1
ATOM 710 C C . ASN A 1 86 ? 14.273 -3.951 3.074 1 98.5 86 ASN A C 1
ATOM 712 O O . ASN A 1 86 ? 14.992 -4.559 2.281 1 98.5 86 ASN A O 1
ATOM 716 N N . GLN A 1 87 ? 13.094 -3.564 2.791 1 98.62 87 GLN A N 1
ATOM 717 C CA . GLN A 1 87 ? 12.523 -3.771 1.462 1 98.62 87 GLN A CA 1
ATOM 718 C C . GLN A 1 87 ? 13.289 -2.971 0.409 1 98.62 87 GLN A C 1
ATOM 720 O O . GLN A 1 87 ? 13.594 -3.484 -0.669 1 98.62 87 GLN A O 1
ATOM 725 N N . MET A 1 88 ? 13.594 -1.718 0.713 1 98.81 88 MET A N 1
ATOM 726 C CA . MET A 1 88 ? 14.367 -0.875 -0.201 1 98.81 88 MET A CA 1
ATOM 727 C C . MET A 1 88 ? 15.711 -1.51 -0.523 1 98.81 88 MET A C 1
ATOM 729 O O . MET A 1 88 ? 16.125 -1.56 -1.686 1 98.81 88 MET A O 1
ATOM 733 N N . LYS A 1 89 ? 16.344 -2.006 0.511 1 98.56 89 LYS A N 1
ATOM 734 C CA . LYS A 1 89 ? 17.656 -2.637 0.334 1 98.56 89 LYS A CA 1
ATOM 735 C C . LYS A 1 89 ? 17.562 -3.816 -0.632 1 98.56 89 LYS A C 1
ATOM 737 O O . LYS A 1 89 ? 18.453 -4 -1.476 1 98.56 89 LYS A O 1
ATOM 742 N N . GLU A 1 90 ? 16.562 -4.609 -0.455 1 98.31 90 GLU A N 1
ATOM 743 C CA . GLU A 1 90 ? 16.359 -5.754 -1.338 1 98.31 90 GLU A CA 1
ATOM 744 C C . GLU A 1 90 ? 16.219 -5.309 -2.791 1 98.31 90 GLU A C 1
ATOM 746 O O . GLU A 1 90 ? 16.859 -5.863 -3.68 1 98.31 90 GLU A O 1
ATOM 751 N N . TYR A 1 91 ? 15.414 -4.285 -3.02 1 98.62 91 TYR A N 1
ATOM 752 C CA . TYR A 1 91 ? 15.211 -3.793 -4.379 1 98.62 91 TYR A CA 1
ATOM 753 C C . TYR A 1 91 ? 16.5 -3.199 -4.941 1 98.62 91 TYR A C 1
ATOM 755 O O . TYR A 1 91 ? 16.891 -3.518 -6.062 1 98.62 91 TYR A O 1
ATOM 763 N N . ILE A 1 92 ? 17.125 -2.365 -4.16 1 98.38 92 ILE A N 1
ATOM 764 C CA . ILE A 1 92 ? 18.344 -1.712 -4.609 1 98.38 92 ILE A CA 1
ATOM 765 C C . ILE A 1 92 ? 19.422 -2.762 -4.891 1 98.38 92 ILE A C 1
ATOM 767 O O . ILE A 1 92 ? 20.109 -2.691 -5.906 1 98.38 92 ILE A O 1
ATOM 771 N N . GLY A 1 93 ? 19.547 -3.754 -4.051 1 97.75 93 GLY A N 1
ATOM 772 C CA . GLY A 1 93 ? 20.516 -4.824 -4.215 1 97.75 93 GLY A CA 1
ATOM 773 C C . GLY A 1 93 ? 20.281 -5.668 -5.449 1 97.75 93 GLY A C 1
ATOM 774 O O . GLY A 1 93 ? 21.156 -6.418 -5.879 1 97.75 93 GLY A O 1
ATOM 775 N N . ASN A 1 94 ? 19.109 -5.578 -6 1 97.69 94 ASN A N 1
ATOM 776 C CA . ASN A 1 94 ? 18.766 -6.324 -7.207 1 97.69 94 ASN A CA 1
ATOM 777 C C . ASN A 1 94 ? 18.562 -5.398 -8.398 1 97.69 94 ASN A C 1
ATOM 779 O O . ASN A 1 94 ? 17.797 -5.707 -9.312 1 97.69 94 ASN A O 1
ATOM 783 N N . ASN A 1 95 ? 19.062 -4.207 -8.359 1 97.38 95 ASN A N 1
ATOM 784 C CA . ASN A 1 95 ? 19.234 -3.26 -9.453 1 97.38 95 ASN A CA 1
ATOM 785 C C . ASN A 1 95 ? 17.922 -2.6 -9.836 1 97.38 95 ASN A C 1
ATOM 787 O O . ASN A 1 95 ? 17.656 -2.359 -11.016 1 97.38 95 ASN A O 1
ATOM 791 N N . TYR A 1 96 ? 17.078 -2.439 -8.875 1 98.12 96 TYR A N 1
ATOM 792 C CA . TYR A 1 96 ? 15.891 -1.611 -9.07 1 98.12 96 TYR A CA 1
ATOM 793 C C . TYR A 1 96 ? 16.203 -0.145 -8.789 1 98.12 96 TYR A C 1
ATOM 795 O O . TYR A 1 96 ? 17.094 0.17 -8 1 98.12 96 TYR A O 1
ATOM 803 N N . GLN A 1 97 ? 15.461 0.651 -9.477 1 98.19 97 GLN A N 1
ATOM 804 C CA . GLN A 1 97 ? 15.555 2.086 -9.227 1 98.19 97 GLN A CA 1
ATOM 805 C C . GLN A 1 97 ? 14.383 2.566 -8.367 1 98.19 97 GLN A C 1
ATOM 807 O O . GLN A 1 97 ? 13.227 2.473 -8.773 1 98.19 97 GLN A O 1
ATOM 812 N N . ILE A 1 98 ? 14.695 2.986 -7.211 1 98.69 98 ILE A N 1
ATOM 813 C CA . ILE A 1 98 ? 13.703 3.699 -6.414 1 98.69 98 ILE A CA 1
ATOM 814 C C . ILE A 1 98 ? 13.703 5.18 -6.785 1 98.69 98 ILE A C 1
ATOM 816 O O . ILE A 1 98 ? 14.688 5.887 -6.535 1 98.69 98 ILE A O 1
ATOM 820 N N . LEU A 1 99 ? 12.633 5.637 -7.34 1 98.62 99 LEU A N 1
ATOM 821 C CA . LEU A 1 99 ? 12.562 6.945 -7.977 1 98.62 99 LEU A CA 1
ATOM 822 C C . LEU A 1 99 ? 12.438 8.055 -6.934 1 98.62 99 LEU A C 1
ATOM 824 O O . LEU A 1 99 ? 12.734 9.211 -7.219 1 98.62 99 LEU A O 1
ATOM 828 N N . GLY A 1 100 ? 11.945 7.719 -5.773 1 98.56 100 GLY A N 1
ATOM 829 C CA . GLY A 1 100 ? 11.781 8.695 -4.707 1 98.56 100 GLY A CA 1
ATOM 830 C C . GLY A 1 100 ? 10.727 8.305 -3.695 1 98.56 100 GLY A C 1
ATOM 831 O O . GLY A 1 100 ? 10.266 7.156 -3.68 1 98.56 100 GLY A O 1
ATOM 832 N N . LEU A 1 101 ? 10.484 9.203 -2.844 1 98.75 101 LEU A N 1
ATOM 833 C CA . LEU A 1 101 ? 9.484 9.062 -1.789 1 98.75 101 LEU A CA 1
ATOM 834 C C . LEU A 1 101 ? 8.57 10.281 -1.744 1 98.75 101 LEU A C 1
ATOM 836 O O . LEU A 1 101 ? 9.039 11.422 -1.723 1 98.75 101 LEU A O 1
ATOM 840 N N . VAL A 1 102 ? 7.285 9.984 -1.809 1 98.88 102 VAL A N 1
ATOM 841 C CA . VAL A 1 102 ? 6.289 11.055 -1.776 1 98.88 102 VAL A CA 1
ATOM 842 C C . VAL A 1 102 ? 5.727 11.195 -0.363 1 98.88 102 VAL A C 1
ATOM 844 O O . VAL A 1 102 ? 5.117 10.258 0.164 1 98.88 102 VAL A O 1
ATOM 847 N N . GLY A 1 103 ? 5.938 12.344 0.266 1 98.81 103 GLY A N 1
ATOM 848 C CA . GLY A 1 103 ? 5.426 12.656 1.591 1 98.81 103 GLY A CA 1
ATOM 849 C C . GLY A 1 103 ? 4.332 13.703 1.576 1 98.81 103 GLY A C 1
ATOM 850 O O . GLY A 1 103 ? 3.703 13.938 0.543 1 98.81 103 GLY A O 1
ATOM 851 N N . ILE A 1 104 ? 4.055 14.211 2.725 1 98.69 104 ILE A N 1
ATOM 852 C CA . ILE A 1 104 ? 2.99 15.188 2.924 1 98.69 104 ILE A CA 1
ATOM 853 C C . ILE A 1 104 ? 3.537 16.406 3.666 1 98.69 104 ILE A C 1
ATOM 855 O O . ILE A 1 104 ? 3.988 16.281 4.809 1 98.69 104 ILE A O 1
ATOM 859 N N . GLN A 1 105 ? 3.406 17.516 3.047 1 98.25 105 GLN A N 1
ATOM 860 C CA . GLN A 1 105 ? 3.889 18.75 3.662 1 98.25 105 GLN A CA 1
ATOM 861 C C . GLN A 1 105 ? 3.115 19.062 4.938 1 98.25 105 GLN A C 1
ATOM 863 O O . GLN A 1 105 ? 1.887 18.969 4.969 1 98.25 105 GLN A O 1
ATOM 868 N N . GLY A 1 106 ? 3.869 19.359 5.977 1 97.25 106 GLY A N 1
ATOM 869 C CA . GLY A 1 106 ? 3.25 19.812 7.215 1 97.25 106 GLY A CA 1
ATOM 870 C C . GLY A 1 106 ? 2.795 18.656 8.102 1 97.25 106 GLY A C 1
ATOM 871 O O . GLY A 1 106 ? 2.375 18.875 9.242 1 97.25 106 GLY A O 1
ATOM 872 N N . SER A 1 107 ? 2.812 17.453 7.633 1 98.06 107 SER A N 1
ATOM 873 C CA . SER A 1 107 ? 2.389 16.297 8.414 1 98.06 107 SER A CA 1
ATOM 874 C C . SER A 1 107 ? 3.332 16.047 9.586 1 98.06 107 SER A C 1
ATOM 876 O O . SER A 1 107 ? 4.555 16.047 9.422 1 98.06 107 SER A O 1
ATOM 878 N N . PRO A 1 108 ? 2.842 15.742 10.734 1 98.44 108 PRO A N 1
ATOM 879 C CA . PRO A 1 108 ? 3.711 15.453 11.875 1 98.44 108 PRO A CA 1
ATOM 880 C C . PRO A 1 108 ? 4.492 14.148 11.703 1 98.44 108 PRO A C 1
ATOM 882 O O . PRO A 1 108 ? 5.438 13.891 12.445 1 98.44 108 PRO A O 1
ATOM 885 N N . SER A 1 109 ? 4.078 13.359 10.734 1 98.69 109 SER A N 1
ATOM 886 C CA . SER A 1 109 ? 4.73 12.062 10.586 1 98.69 109 SER A CA 1
ATOM 887 C C . SER A 1 109 ? 5.348 11.906 9.203 1 98.69 109 SER A C 1
ATOM 889 O O . SER A 1 109 ? 6.371 11.234 9.047 1 98.69 109 SER A O 1
ATOM 891 N N . CYS A 1 110 ? 4.82 12.641 8.164 1 98.56 110 CYS A N 1
ATOM 892 C CA . CYS A 1 110 ? 5.172 12.227 6.812 1 98.56 110 CYS A CA 1
ATOM 893 C C . CYS A 1 110 ? 5.738 13.391 6.012 1 98.56 110 CYS A C 1
ATOM 895 O O . CYS A 1 110 ? 5.953 13.281 4.805 1 98.56 110 CYS A O 1
ATOM 897 N N . ASP A 1 111 ? 5.914 14.5 6.676 1 98.69 111 ASP A N 1
ATOM 898 C CA . ASP A 1 111 ? 6.648 15.586 6.035 1 98.69 111 ASP A CA 1
ATOM 899 C C . ASP A 1 111 ? 8.094 15.18 5.746 1 98.69 111 ASP A C 1
ATOM 901 O O . ASP A 1 111 ? 8.805 14.734 6.641 1 98.69 111 ASP A O 1
ATOM 905 N N . THR A 1 112 ? 8.508 15.367 4.516 1 98.44 112 THR A N 1
ATOM 906 C CA . THR A 1 112 ? 9.844 14.898 4.156 1 98.44 112 THR A CA 1
ATOM 907 C C . THR A 1 112 ? 10.805 16.062 4 1 98.44 112 THR A C 1
ATOM 909 O O . THR A 1 112 ? 12.023 15.883 4.051 1 98.44 112 THR A O 1
ATOM 912 N N . LEU A 1 113 ? 10.359 17.266 3.729 1 95.31 113 LEU A N 1
ATOM 913 C CA . LEU A 1 113 ? 11.227 18.312 3.201 1 95.31 113 LEU A CA 1
ATOM 914 C C . LEU A 1 113 ? 11.414 19.422 4.227 1 95.31 113 LEU A C 1
ATOM 916 O O . LEU A 1 113 ? 12.484 20.031 4.297 1 95.31 113 LEU A O 1
ATOM 920 N N . THR A 1 114 ? 10.453 19.75 5 1 91.94 114 THR A N 1
ATOM 921 C CA . THR A 1 114 ? 10.539 20.906 5.879 1 91.94 114 THR A CA 1
ATOM 922 C C . THR A 1 114 ? 11 20.5 7.273 1 91.94 114 THR A C 1
ATOM 924 O O . THR A 1 114 ? 12.195 20.266 7.492 1 91.94 114 THR A O 1
ATOM 927 N N . LYS A 1 115 ? 10.055 20.203 8.156 1 91.38 115 LYS A N 1
ATOM 928 C CA . LYS A 1 115 ? 10.398 19.812 9.523 1 91.38 115 LYS A CA 1
ATOM 929 C C . LYS A 1 115 ? 10.523 18.297 9.656 1 91.38 115 LYS A C 1
ATOM 931 O O . LYS A 1 115 ? 10.961 17.797 10.688 1 91.38 115 LYS A O 1
ATOM 936 N N . LYS A 1 116 ? 10.398 17.641 8.594 1 96.75 116 LYS A N 1
ATOM 937 C CA . LYS A 1 116 ? 10.32 16.188 8.578 1 96.75 116 LYS A CA 1
ATOM 938 C C . LYS A 1 116 ? 9.414 15.68 9.695 1 96.75 116 LYS A C 1
ATOM 940 O O . LYS A 1 116 ? 9.57 16.062 10.852 1 96.75 116 LYS A O 1
ATOM 945 N N . GLY A 1 117 ? 8.508 14.914 9.414 1 98.62 117 GLY A N 1
ATOM 946 C CA . GLY A 1 117 ? 7.707 14.227 10.414 1 98.62 117 GLY A CA 1
ATOM 947 C C . GLY A 1 117 ? 8.461 13.125 11.141 1 98.62 117 GLY A C 1
ATOM 948 O O . GLY A 1 117 ? 9.523 12.688 10.68 1 98.62 117 GLY A O 1
ATOM 949 N N . ILE A 1 118 ? 7.902 12.68 12.25 1 98.88 118 ILE A N 1
ATOM 950 C CA . ILE A 1 118 ? 8.586 11.727 13.125 1 98.88 118 ILE A CA 1
ATOM 951 C C . ILE A 1 118 ? 8.906 10.453 12.344 1 98.88 118 ILE A C 1
ATOM 953 O O . ILE A 1 118 ? 10.016 9.93 12.445 1 98.88 118 ILE A O 1
ATOM 957 N N . PHE A 1 119 ? 7.984 9.938 11.578 1 98.94 119 PHE A N 1
ATOM 958 C CA . PHE A 1 119 ? 8.195 8.727 10.805 1 98.94 119 PHE A CA 1
ATOM 959 C C . PHE A 1 119 ? 9.297 8.93 9.773 1 98.94 119 PHE A C 1
ATOM 961 O O . PHE A 1 119 ? 10.164 8.07 9.609 1 98.94 119 PHE A O 1
ATOM 968 N N . MET A 1 120 ? 9.266 10.016 9.102 1 98.88 120 MET A N 1
ATOM 969 C CA . MET A 1 120 ? 10.258 10.297 8.07 1 98.88 120 MET A CA 1
ATOM 970 C C . MET A 1 120 ? 11.641 10.492 8.68 1 98.88 120 MET A C 1
ATOM 972 O O . MET A 1 120 ? 12.648 10.141 8.07 1 98.88 120 MET A O 1
ATOM 976 N N . GLU A 1 121 ? 11.688 11.055 9.875 1 98.75 121 GLU A N 1
ATOM 977 C CA . GLU A 1 121 ? 12.977 11.148 10.562 1 98.75 121 GLU A CA 1
ATOM 978 C C . GLU A 1 121 ? 13.586 9.766 10.781 1 98.75 121 GLU A C 1
ATOM 980 O O . GLU A 1 121 ? 14.758 9.547 10.461 1 98.75 121 GLU A O 1
ATOM 985 N N . GLU A 1 122 ? 12.812 8.875 11.336 1 98.81 122 GLU A N 1
ATOM 986 C CA . GLU A 1 122 ? 13.289 7.52 11.586 1 98.81 122 GLU A CA 1
ATOM 987 C C . GLU A 1 122 ? 13.656 6.812 10.281 1 98.81 122 GLU A C 1
ATOM 989 O O . GLU A 1 122 ? 14.695 6.148 10.203 1 98.81 122 GLU A O 1
ATOM 994 N N . LEU A 1 123 ? 12.82 6.996 9.297 1 98.88 123 LEU A N 1
ATOM 995 C CA . LEU A 1 123 ? 13.023 6.34 8.008 1 98.88 123 LEU A CA 1
ATOM 996 C C . LEU A 1 123 ? 14.312 6.828 7.352 1 98.88 123 LEU A C 1
ATOM 998 O O . LEU A 1 123 ? 15.141 6.02 6.926 1 98.88 123 LEU A O 1
ATOM 1002 N N . VAL A 1 124 ? 14.492 8.133 7.285 1 98.56 124 VAL A N 1
ATOM 1003 C CA . VAL A 1 124 ? 15.656 8.719 6.625 1 98.56 124 VAL A CA 1
ATOM 1004 C C . VAL A 1 124 ? 16.922 8.328 7.375 1 98.56 124 VAL A C 1
ATOM 1006 O O . VAL A 1 124 ? 17.953 8.055 6.758 1 98.56 124 VAL A O 1
ATOM 1009 N N . GLN A 1 125 ? 16.875 8.32 8.688 1 98.44 125 GLN A N 1
ATOM 1010 C CA . GLN A 1 125 ? 18.031 7.898 9.477 1 98.44 125 GLN A CA 1
ATOM 1011 C C . GLN A 1 125 ? 18.438 6.469 9.125 1 98.44 125 GLN A C 1
ATOM 1013 O O . GLN A 1 125 ? 19.625 6.188 8.93 1 98.44 125 GLN A O 1
ATOM 1018 N N . LEU A 1 126 ? 17.484 5.602 9.102 1 98.81 126 LEU A N 1
ATOM 1019 C CA . LEU A 1 126 ? 17.766 4.207 8.781 1 98.81 126 LEU A CA 1
ATOM 1020 C C . LEU A 1 126 ? 18.281 4.078 7.348 1 98.81 126 LEU A C 1
ATOM 1022 O O . LEU A 1 126 ? 19.172 3.273 7.078 1 98.81 126 LEU A O 1
ATOM 1026 N N . MET A 1 127 ? 17.688 4.836 6.426 1 98.75 127 MET A N 1
ATOM 1027 C CA . MET A 1 127 ? 18.172 4.855 5.047 1 98.75 127 MET A CA 1
ATOM 1028 C C . MET A 1 127 ? 19.641 5.258 4.996 1 98.75 127 MET A C 1
ATOM 1030 O O . MET A 1 127 ? 20.453 4.621 4.305 1 98.75 127 MET A O 1
ATOM 1034 N N . ARG A 1 128 ? 19.922 6.277 5.738 1 98.12 128 ARG A N 1
ATOM 1035 C CA . ARG A 1 128 ? 21.297 6.777 5.766 1 98.12 128 ARG A CA 1
ATOM 1036 C C . ARG A 1 128 ? 22.25 5.703 6.254 1 98.12 128 ARG A C 1
ATOM 1038 O O . ARG A 1 128 ? 23.344 5.527 5.688 1 98.12 128 ARG A O 1
ATOM 1045 N N . VAL A 1 129 ? 21.906 5.004 7.273 1 98.19 129 VAL A N 1
ATOM 1046 C CA . VAL A 1 129 ? 22.734 3.938 7.836 1 98.19 129 VAL A CA 1
ATOM 1047 C C . VAL A 1 129 ? 23 2.877 6.773 1 98.19 129 VAL A C 1
ATOM 1049 O O . VAL A 1 129 ? 24.078 2.27 6.754 1 98.19 129 VAL A O 1
ATOM 1052 N N . GLN A 1 130 ? 22.094 2.711 5.879 1 98.06 130 GLN A N 1
ATOM 1053 C CA . GLN A 1 130 ? 22.219 1.698 4.836 1 98.06 130 GLN A CA 1
ATOM 1054 C C . GLN A 1 130 ? 22.719 2.314 3.535 1 98.06 130 GLN A C 1
ATOM 1056 O O . GLN A 1 130 ? 22.672 1.678 2.48 1 98.06 130 GLN A O 1
ATOM 1061 N N . ASN A 1 131 ? 23.047 3.617 3.521 1 98.06 131 ASN A N 1
ATOM 1062 C CA . ASN A 1 131 ? 23.562 4.359 2.377 1 98.06 131 ASN A CA 1
ATOM 1063 C C . ASN A 1 131 ? 22.531 4.457 1.258 1 98.06 131 ASN A C 1
ATOM 1065 O O . ASN A 1 131 ? 22.859 4.289 0.084 1 98.06 131 ASN A O 1
ATOM 1069 N N . ILE A 1 132 ? 21.328 4.574 1.68 1 98.56 132 ILE A N 1
ATOM 1070 C CA . ILE A 1 132 ? 20.234 4.797 0.733 1 98.56 132 ILE A CA 1
ATOM 1071 C C . ILE A 1 132 ? 19.906 6.285 0.667 1 98.56 132 ILE A C 1
ATOM 1073 O O . ILE A 1 132 ? 19.641 6.914 1.695 1 98.56 132 ILE A O 1
ATOM 1077 N N . HIS A 1 133 ? 19.953 6.852 -0.528 1 96.88 133 HIS A N 1
ATOM 1078 C CA . HIS A 1 133 ? 19.656 8.258 -0.752 1 96.88 133 HIS A CA 1
ATOM 1079 C C . HIS A 1 133 ? 18.578 8.438 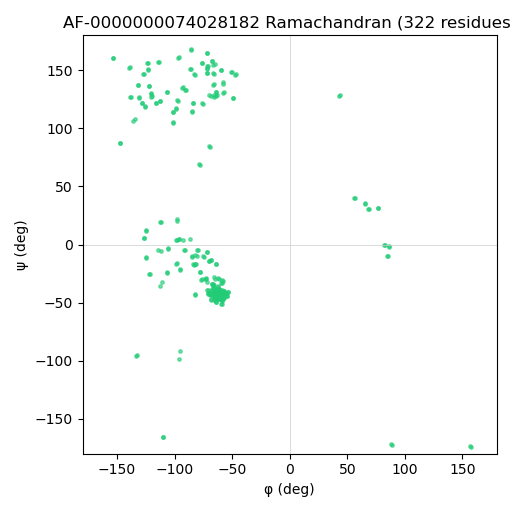-1.814 1 96.88 133 HIS A C 1
ATOM 1081 O O . HIS A 1 133 ? 18.766 8.023 -2.963 1 96.88 133 HIS A O 1
ATOM 1087 N N . LEU A 1 134 ? 17.5 9.031 -1.391 1 97.56 134 LEU A N 1
ATOM 1088 C CA . LEU A 1 134 ? 16.391 9.25 -2.303 1 97.56 134 LEU A CA 1
ATOM 1089 C C . LEU A 1 134 ? 16.031 10.727 -2.377 1 97.56 134 LEU A C 1
ATOM 1091 O O . LEU A 1 134 ? 16.266 11.477 -1.427 1 97.56 134 LEU A O 1
ATOM 1095 N N . GLU A 1 135 ? 15.516 11.109 -3.516 1 97.31 135 GLU A N 1
ATOM 1096 C CA . GLU A 1 135 ? 14.867 12.414 -3.609 1 97.31 135 GLU A CA 1
ATOM 1097 C C . GLU A 1 135 ? 13.422 12.344 -3.119 1 97.31 135 GLU A C 1
ATOM 1099 O O . GLU A 1 135 ? 12.734 11.336 -3.33 1 97.31 135 GLU A O 1
ATOM 1104 N N . PHE A 1 136 ? 13.023 13.43 -2.547 1 98.44 136 PHE A N 1
ATOM 1105 C CA . PHE A 1 136 ? 11.695 13.453 -1.945 1 98.44 136 PHE A CA 1
ATOM 1106 C C . PHE A 1 136 ? 10.789 14.43 -2.682 1 98.44 136 PHE A C 1
ATOM 1108 O O . PHE A 1 136 ? 11.266 15.344 -3.357 1 98.44 136 PHE A O 1
ATOM 1115 N N . PHE A 1 137 ? 9.508 14.242 -2.58 1 98.75 137 PHE A N 1
ATOM 1116 C CA . PHE A 1 137 ? 8.453 15.141 -3.023 1 98.75 137 PHE A CA 1
ATOM 1117 C C . PHE A 1 137 ? 7.328 15.203 -1.997 1 98.75 137 PHE A C 1
ATOM 1119 O O . PHE A 1 137 ? 6.789 14.164 -1.599 1 98.75 137 PHE A O 1
ATOM 1126 N N . ASP A 1 138 ? 6.973 16.391 -1.576 1 98.69 138 ASP A N 1
ATOM 1127 C CA . ASP A 1 138 ? 5.844 16.531 -0.661 1 98.69 138 ASP A CA 1
ATOM 1128 C C . ASP A 1 138 ? 4.621 17.109 -1.372 1 98.69 138 ASP A C 1
ATOM 1130 O O . ASP A 1 138 ? 4.727 18.109 -2.07 1 98.69 138 ASP A O 1
ATOM 1134 N N . ILE A 1 139 ? 3.51 16.453 -1.152 1 98.44 139 ILE A N 1
ATOM 1135 C CA . ILE A 1 139 ? 2.25 17.078 -1.553 1 98.44 139 ILE A CA 1
ATOM 1136 C C . ILE A 1 139 ? 1.945 18.266 -0.649 1 98.44 139 ILE A C 1
ATOM 1138 O O . ILE A 1 139 ? 1.913 18.125 0.577 1 98.44 139 ILE A O 1
ATOM 1142 N N . PRO A 1 140 ? 1.667 19.359 -1.202 1 97.5 140 PRO A N 1
ATOM 1143 C CA . PRO A 1 140 ? 1.45 20.562 -0.399 1 97.5 140 PRO A CA 1
ATOM 1144 C C . PRO A 1 140 ? 0.206 20.484 0.481 1 97.5 140 PRO A C 1
ATOM 1146 O O . PRO A 1 140 ? -0.77 19.812 0.11 1 97.5 140 PRO A O 1
ATOM 1149 N N . GLU A 1 141 ? 0.202 21.219 1.549 1 94.88 141 GLU A N 1
ATOM 1150 C CA . GLU A 1 141 ? -0.887 21.188 2.52 1 94.88 141 GLU A CA 1
ATOM 1151 C C . GLU A 1 141 ? -2.184 21.719 1.908 1 94.88 141 GLU A C 1
ATOM 1153 O O . GLU A 1 141 ? -3.273 21.281 2.281 1 94.88 141 GLU A O 1
ATOM 1158 N N . GLU A 1 142 ? -2.043 22.547 0.988 1 95 142 GLU A N 1
ATOM 1159 C CA . GLU A 1 142 ? -3.217 23.234 0.448 1 95 142 GLU A CA 1
ATOM 1160 C C . GLU A 1 142 ? -3.795 22.469 -0.741 1 95 142 GLU A C 1
ATOM 1162 O O . GLU A 1 142 ? -4.844 22.844 -1.272 1 95 142 GLU A O 1
ATOM 1167 N N . TYR A 1 143 ? -3.131 21.422 -1.146 1 97.19 143 TYR A N 1
ATOM 1168 C CA . TYR A 1 143 ? -3.6 20.672 -2.307 1 97.19 143 TYR A CA 1
ATOM 1169 C C . TYR A 1 143 ? -4.938 20 -2.018 1 97.19 143 TYR A C 1
ATOM 1171 O O . TYR A 1 143 ? -5.094 19.312 -1.004 1 97.19 143 TYR A O 1
ATOM 1179 N N . ILE A 1 144 ? -5.887 20.266 -2.906 1 96.31 144 ILE A N 1
ATOM 1180 C CA . ILE A 1 144 ? -7.164 19.547 -2.926 1 96.31 144 ILE A CA 1
ATOM 1181 C C . ILE A 1 144 ? -7.332 18.828 -4.258 1 96.31 144 ILE A C 1
ATOM 1183 O O . ILE A 1 144 ? -7.199 19.438 -5.324 1 96.31 144 ILE A O 1
ATOM 1187 N N . GLU A 1 145 ? -7.613 17.562 -4.176 1 97.19 145 GLU A N 1
ATOM 1188 C CA . GLU A 1 145 ? -7.727 16.719 -5.359 1 97.19 145 GLU A CA 1
ATOM 1189 C C . GLU A 1 145 ? -8.633 17.359 -6.41 1 97.19 145 GLU A C 1
ATOM 1191 O O . GLU A 1 145 ? -9.75 17.781 -6.098 1 97.19 145 GLU A O 1
ATOM 1196 N N . GLY A 1 146 ? -8.086 17.469 -7.578 1 93.44 146 GLY A N 1
ATOM 1197 C CA . GLY A 1 146 ? -8.859 17.938 -8.719 1 93.44 146 GLY A CA 1
ATOM 1198 C C . GLY A 1 146 ? -8.883 19.453 -8.828 1 93.44 146 GLY A C 1
ATOM 1199 O O . GLY A 1 146 ? -9.469 20 -9.766 1 93.44 146 GLY A O 1
ATOM 1200 N N . ARG A 1 147 ? -8.25 20.234 -7.867 1 92.06 147 ARG A N 1
ATOM 1201 C CA . ARG A 1 147 ? -8.398 21.688 -7.863 1 92.06 147 ARG A CA 1
ATOM 1202 C C . ARG A 1 147 ? -7.086 22.375 -8.211 1 92.06 147 ARG A C 1
ATOM 1204 O O . ARG A 1 147 ? -7.023 23.609 -8.273 1 92.06 147 ARG A O 1
ATOM 1211 N N . SER A 1 148 ? -6.016 21.656 -8.344 1 86.88 148 SER A N 1
ATOM 1212 C CA . SER A 1 148 ? -4.727 22.297 -8.586 1 86.88 148 SER A CA 1
ATOM 1213 C C . SER A 1 148 ? -3.965 21.578 -9.703 1 86.88 148 SER A C 1
ATOM 1215 O O . SER A 1 148 ? -3.297 20.578 -9.453 1 86.88 148 SER A O 1
ATOM 1217 N N . GLU A 1 149 ? -3.863 22.141 -10.781 1 91.06 149 GLU A N 1
ATOM 1218 C CA . GLU A 1 149 ? -3.102 21.609 -11.906 1 91.06 149 GLU A CA 1
ATOM 1219 C C . GLU A 1 149 ? -1.603 21.812 -11.703 1 91.06 149 GLU A C 1
ATOM 1221 O O . GLU A 1 149 ? -0.796 20.984 -12.141 1 91.06 149 GLU A O 1
ATOM 1226 N N . LYS A 1 150 ? -1.345 22.875 -11 1 95.25 150 LYS A N 1
ATOM 1227 C CA . LYS A 1 150 ? 0.064 23.188 -10.781 1 95.25 150 LYS A CA 1
ATOM 1228 C C . LYS A 1 150 ? 0.758 22.094 -9.984 1 95.25 150 LYS A C 1
ATOM 1230 O O . LYS A 1 150 ? 1.869 21.672 -10.32 1 95.25 150 LYS A O 1
ATOM 1235 N N . MET A 1 151 ? 0.173 21.656 -8.938 1 96.19 151 MET A N 1
ATOM 1236 C CA . MET A 1 151 ? 0.74 20.594 -8.109 1 96.19 151 MET A CA 1
ATOM 1237 C C . MET A 1 151 ? 0.966 19.328 -8.93 1 96.19 151 MET A C 1
ATOM 1239 O O . MET A 1 151 ? 2.008 18.688 -8.812 1 96.19 151 MET A O 1
ATOM 1243 N N . VAL A 1 152 ? 0.029 18.969 -9.758 1 97.81 152 VAL A N 1
ATOM 1244 C CA . VAL A 1 152 ? 0.132 17.781 -10.594 1 97.81 152 VAL A CA 1
ATOM 1245 C C . VAL A 1 152 ? 1.269 17.953 -11.594 1 97.81 152 VAL A C 1
ATOM 1247 O O . VAL A 1 152 ? 2.053 17.031 -11.82 1 97.81 152 VAL A O 1
ATOM 1250 N N . ASP A 1 153 ? 1.392 19.172 -12.125 1 98 153 ASP A N 1
ATOM 1251 C CA . ASP A 1 153 ? 2.475 19.469 -13.055 1 98 153 ASP A CA 1
ATOM 1252 C C . ASP A 1 153 ? 3.834 19.375 -12.359 1 98 153 ASP A C 1
ATOM 1254 O O . ASP A 1 153 ? 4.797 18.859 -12.93 1 98 153 ASP A O 1
ATOM 1258 N N . ASP A 1 154 ? 3.9 19.938 -11.211 1 98.25 154 ASP A N 1
ATOM 1259 C CA . ASP A 1 154 ? 5.137 19.859 -10.43 1 98.25 154 ASP A CA 1
ATOM 1260 C C . ASP A 1 154 ? 5.531 18.406 -10.18 1 98.25 154 ASP A C 1
ATOM 1262 O O . ASP A 1 154 ? 6.711 18.062 -10.266 1 98.25 154 ASP A O 1
ATOM 1266 N N . PHE A 1 155 ? 4.559 17.625 -9.914 1 98.56 155 PHE A N 1
ATOM 1267 C CA . PHE A 1 155 ? 4.828 16.219 -9.672 1 98.56 155 PHE A CA 1
ATOM 1268 C C . PHE A 1 155 ? 5.277 15.531 -10.961 1 98.56 155 PHE A C 1
ATOM 1270 O O . PHE A 1 155 ? 6.223 14.742 -10.945 1 98.56 155 PHE A O 1
ATOM 1277 N N . ARG A 1 156 ? 4.602 15.82 -12.055 1 98.38 156 ARG A N 1
ATOM 1278 C CA . ARG A 1 156 ? 5.012 15.289 -13.344 1 98.38 156 ARG A CA 1
ATOM 1279 C C . ARG A 1 156 ? 6.465 15.641 -13.648 1 98.38 156 ARG A C 1
ATOM 1281 O O . ARG A 1 156 ? 7.223 14.805 -14.141 1 98.38 156 ARG A O 1
ATOM 1288 N N . ASN A 1 157 ? 6.797 16.859 -13.336 1 98.31 157 ASN A N 1
ATOM 1289 C CA . ASN A 1 157 ? 8.164 17.297 -13.555 1 98.31 157 ASN A CA 1
ATOM 1290 C C . ASN A 1 157 ? 9.148 16.562 -12.656 1 98.31 157 ASN A C 1
ATOM 1292 O O . ASN A 1 157 ? 10.234 16.188 -13.094 1 98.31 157 ASN A O 1
ATOM 1296 N N . TYR A 1 158 ? 8.75 16.453 -11.453 1 98.44 158 TYR A N 1
ATOM 1297 C CA . TYR A 1 158 ? 9.562 15.695 -10.508 1 98.44 158 TYR A CA 1
ATOM 1298 C C . TYR A 1 158 ? 9.836 14.289 -11.039 1 98.44 158 TYR A C 1
ATOM 1300 O O . TYR A 1 158 ? 10.977 13.82 -11.008 1 98.44 158 TYR A O 1
ATOM 1308 N N . ILE A 1 159 ? 8.797 13.57 -11.602 1 98.38 159 ILE A N 1
ATOM 1309 C CA . ILE A 1 159 ? 8.906 12.211 -12.125 1 98.38 159 ILE A CA 1
ATOM 1310 C C . ILE A 1 159 ? 9.742 12.219 -13.406 1 98.38 159 ILE A C 1
ATOM 1312 O O . ILE A 1 159 ? 10.625 11.375 -13.586 1 98.38 159 ILE A O 1
ATOM 1316 N N . ALA A 1 160 ? 9.539 13.172 -14.242 1 97.25 160 ALA A N 1
ATOM 1317 C CA . ALA A 1 160 ? 10.211 13.258 -15.539 1 97.25 160 ALA A CA 1
ATOM 1318 C C . ALA A 1 160 ? 11.719 13.391 -15.359 1 97.25 160 ALA A C 1
ATOM 1320 O O . ALA A 1 160 ? 12.492 12.914 -16.188 1 97.25 160 ALA A O 1
ATOM 1321 N N . LYS A 1 161 ? 12.125 13.953 -14.312 1 96.31 161 LYS A N 1
ATOM 1322 C CA . LYS A 1 161 ? 13.547 14.211 -14.062 1 96.31 161 LYS A CA 1
ATOM 1323 C C . LYS A 1 161 ? 14.273 12.93 -13.672 1 96.31 161 LYS A C 1
ATOM 1325 O O . LYS A 1 161 ? 15.5 12.898 -13.617 1 96.31 161 LYS A O 1
ATOM 1330 N N . LYS A 1 162 ? 13.531 11.891 -13.422 1 94.06 162 LYS A N 1
ATOM 1331 C CA . LYS A 1 162 ? 14.133 10.641 -12.945 1 94.06 162 LYS A CA 1
ATOM 1332 C C . LYS A 1 162 ? 14.633 9.797 -14.117 1 94.06 162 LYS A C 1
ATOM 1334 O O . LYS A 1 162 ? 15.297 8.781 -13.906 1 94.06 162 LYS A O 1
ATOM 1339 N N . PHE A 1 163 ? 14.305 10.125 -15.281 1 87.06 163 PHE A N 1
ATOM 1340 C CA . PHE A 1 163 ? 14.68 9.383 -16.484 1 87.06 163 PHE A CA 1
ATOM 1341 C C . PHE A 1 163 ? 15.68 10.172 -17.312 1 87.06 163 PHE A C 1
ATOM 1343 O O . PHE A 1 163 ? 15.68 11.406 -17.297 1 87.06 163 PHE A O 1
ATOM 1350 N N . MET B 1 1 ? -16.797 17.844 3.264 1 68.94 1 MET B N 1
ATOM 1351 C CA . MET B 1 1 ? -16.203 16.547 3.609 1 68.94 1 MET B CA 1
ATOM 1352 C C . MET B 1 1 ? -16.047 15.672 2.371 1 68.94 1 MET B C 1
ATOM 1354 O O . MET B 1 1 ? -17 15.508 1.603 1 68.94 1 MET B O 1
ATOM 1358 N N . HIS B 1 2 ? -14.812 15.469 1.946 1 85.88 2 HIS B N 1
ATOM 1359 C CA . HIS B 1 2 ? -14.547 14.742 0.708 1 85.88 2 HIS B CA 1
ATOM 1360 C C . HIS B 1 2 ? -14.594 13.234 0.928 1 85.88 2 HIS B C 1
ATOM 1362 O O . HIS B 1 2 ? -14.953 12.484 0.019 1 85.88 2 HIS B O 1
ATOM 1368 N N . ARG B 1 3 ? -14.664 12.898 2.166 1 89.38 3 ARG B N 1
ATOM 1369 C CA . ARG B 1 3 ? -14.406 11.5 2.506 1 89.38 3 ARG B CA 1
ATOM 1370 C C . ARG B 1 3 ? -15.602 10.617 2.141 1 89.38 3 ARG B C 1
ATOM 1372 O O . ARG B 1 3 ? -16.703 10.805 2.66 1 89.38 3 ARG B O 1
ATOM 1379 N N . ARG B 1 4 ? -15.367 9.672 1.344 1 94.38 4 ARG B N 1
ATOM 1380 C CA . ARG B 1 4 ? -16.422 8.781 0.859 1 94.38 4 ARG B CA 1
ATOM 1381 C C . ARG B 1 4 ? -16.5 7.512 1.696 1 94.38 4 ARG B C 1
ATOM 1383 O O . ARG B 1 4 ? -17.484 6.781 1.639 1 94.38 4 ARG B O 1
ATOM 1390 N N . LYS B 1 5 ? -15.43 7.164 2.389 1 97.44 5 LYS B N 1
ATOM 1391 C CA . LYS B 1 5 ? -15.383 6.055 3.336 1 97.44 5 LYS B CA 1
ATOM 1392 C C . LYS B 1 5 ? -15.492 4.715 2.617 1 97.44 5 LYS B C 1
ATOM 1394 O O . LYS B 1 5 ? -16.156 3.799 3.098 1 97.44 5 LYS B O 1
ATOM 1399 N N . GLN B 1 6 ? -15.023 4.625 1.405 1 98.5 6 GLN B N 1
ATOM 1400 C CA . GLN B 1 6 ? -14.969 3.391 0.627 1 98.5 6 GLN B CA 1
ATOM 1401 C C . GLN B 1 6 ? -13.523 2.959 0.396 1 98.5 6 GLN B C 1
ATOM 1403 O O . GLN B 1 6 ? -12.719 3.717 -0.157 1 98.5 6 GLN B O 1
ATOM 1408 N N . ILE B 1 7 ? -13.227 1.721 0.822 1 98.81 7 ILE B N 1
ATOM 1409 C CA . ILE B 1 7 ? -11.852 1.239 0.809 1 98.81 7 ILE B CA 1
ATOM 1410 C C . ILE B 1 7 ? -11.789 -0.145 0.167 1 98.81 7 ILE B C 1
ATOM 1412 O O . ILE B 1 7 ? -12.664 -0.986 0.411 1 98.81 7 ILE B O 1
ATOM 1416 N N . ILE B 1 8 ? -10.844 -0.354 -0.637 1 98.88 8 ILE B N 1
ATOM 1417 C CA . ILE B 1 8 ? -10.586 -1.697 -1.144 1 98.88 8 ILE B C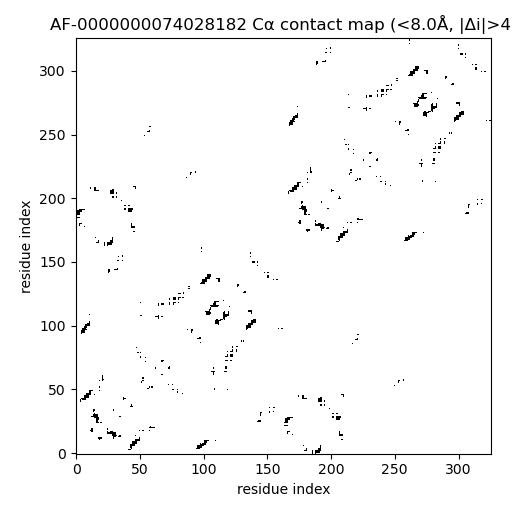A 1
ATOM 1418 C C . ILE B 1 8 ? -9.156 -2.115 -0.793 1 98.88 8 ILE B C 1
ATOM 1420 O O . ILE B 1 8 ? -8.234 -1.299 -0.839 1 98.88 8 ILE B O 1
ATOM 1424 N N . TYR B 1 9 ? -8.953 -3.342 -0.337 1 98.94 9 TYR B N 1
ATOM 1425 C CA . TYR B 1 9 ? -7.637 -3.924 -0.094 1 98.94 9 TYR B CA 1
ATOM 1426 C C . TYR B 1 9 ? -7.152 -4.711 -1.308 1 98.94 9 TYR B C 1
ATOM 1428 O O . TYR B 1 9 ? -7.926 -5.449 -1.922 1 98.94 9 TYR B O 1
ATOM 1436 N N . THR B 1 10 ? -5.934 -4.523 -1.678 1 98.94 10 THR B N 1
ATOM 1437 C CA . THR B 1 10 ? -5.406 -5.246 -2.83 1 98.94 10 THR B CA 1
ATOM 1438 C C . THR B 1 10 ? -4.117 -5.977 -2.467 1 98.94 10 THR B C 1
ATOM 1440 O O . THR B 1 10 ? -3.32 -5.484 -1.667 1 98.94 10 THR B O 1
ATOM 1443 N N . ALA B 1 11 ? -3.934 -7.164 -3.123 1 98.88 11 ALA B N 1
ATOM 1444 C CA . ALA B 1 11 ? -2.609 -7.777 -3.053 1 98.88 11 ALA B CA 1
ATOM 1445 C C . ALA B 1 11 ? -1.521 -6.77 -3.412 1 98.88 11 ALA B C 1
ATOM 1447 O O . ALA B 1 11 ? -1.743 -5.867 -4.223 1 98.88 11 ALA B O 1
ATOM 1448 N N . HIS B 1 12 ? -0.398 -6.945 -2.811 1 98.94 12 HIS B N 1
ATOM 1449 C CA . HIS B 1 12 ? 0.717 -6.016 -2.955 1 98.94 12 HIS B CA 1
ATOM 1450 C C . HIS B 1 12 ? 1.058 -5.789 -4.426 1 98.94 12 HIS B C 1
ATOM 1452 O O . HIS B 1 12 ? 1.302 -4.656 -4.84 1 98.94 12 HIS B O 1
ATOM 1458 N N . CYS B 1 13 ? 1.024 -6.867 -5.203 1 98.75 13 CYS B N 1
ATOM 1459 C CA . CYS B 1 13 ? 1.586 -6.867 -6.547 1 98.75 13 CYS B CA 1
ATOM 1460 C C . CYS B 1 13 ? 0.626 -6.219 -7.539 1 98.75 13 CYS B C 1
ATOM 1462 O O . CYS B 1 13 ? 0.979 -6.004 -8.703 1 98.75 13 CYS B O 1
ATOM 1464 N N . VAL B 1 14 ? -0.576 -5.855 -7.078 1 98.88 14 VAL B N 1
ATOM 1465 C CA . VAL B 1 14 ? -1.487 -5.109 -7.938 1 98.88 14 VAL B CA 1
ATOM 1466 C C . VAL B 1 14 ? -0.904 -3.729 -8.234 1 98.88 14 VAL B C 1
ATOM 1468 O O . VAL B 1 14 ? -1.039 -3.215 -9.344 1 98.88 14 VAL B O 1
ATOM 1471 N N . LEU B 1 15 ? -0.214 -3.176 -7.254 1 98.94 15 LEU B N 1
ATOM 1472 C CA . LEU B 1 15 ? 0.386 -1.855 -7.402 1 98.94 15 LEU B CA 1
ATOM 1473 C C . LEU B 1 15 ? 1.861 -1.967 -7.773 1 98.94 15 LEU B C 1
ATOM 1475 O O . LEU B 1 15 ? 2.475 -0.985 -8.195 1 98.94 15 LEU B O 1
ATOM 1479 N N . ASN B 1 16 ? 2.463 -3.15 -7.586 1 98.88 16 ASN B N 1
ATOM 1480 C CA . ASN B 1 16 ? 3.904 -3.299 -7.754 1 98.88 16 ASN B CA 1
ATOM 1481 C C . ASN B 1 16 ? 4.27 -4.684 -8.273 1 98.88 16 ASN B C 1
ATOM 1483 O O . ASN B 1 16 ? 4.664 -5.562 -7.508 1 98.88 16 ASN B O 1
ATOM 1487 N N . GLN B 1 17 ? 4.277 -4.867 -9.578 1 98.56 17 GLN B N 1
ATOM 1488 C CA . GLN B 1 17 ? 4.57 -6.152 -10.203 1 98.56 17 GLN B CA 1
ATOM 1489 C C . GLN B 1 17 ? 6.047 -6.504 -10.07 1 98.56 17 GLN B C 1
ATOM 1491 O O . GLN B 1 17 ? 6.445 -7.641 -10.328 1 98.56 17 GLN B O 1
ATOM 1496 N N . ASN B 1 18 ? 6.812 -5.582 -9.562 1 98.19 18 ASN B N 1
ATOM 1497 C CA . ASN B 1 18 ? 8.211 -5.895 -9.297 1 98.19 18 ASN B CA 1
ATOM 1498 C C . ASN B 1 18 ? 8.359 -6.867 -8.133 1 98.19 18 ASN B C 1
ATOM 1500 O O . ASN B 1 18 ? 9.43 -7.445 -7.93 1 98.19 18 ASN B O 1
ATOM 1504 N N . ALA B 1 19 ? 7.309 -7.047 -7.379 1 98.12 19 ALA B N 1
ATOM 1505 C CA . ALA B 1 19 ? 7.363 -7.961 -6.242 1 98.12 19 ALA B CA 1
ATOM 1506 C C . ALA B 1 19 ? 7.168 -9.406 -6.691 1 98.12 19 ALA B C 1
ATOM 1508 O O . ALA B 1 19 ? 7.426 -10.344 -5.926 1 98.12 19 ALA B O 1
ATOM 1509 N N . VAL B 1 20 ? 6.66 -9.594 -7.867 1 97.88 20 VAL B N 1
ATOM 1510 C CA . VAL B 1 20 ? 6.406 -10.93 -8.398 1 97.88 20 VAL B CA 1
ATOM 1511 C C . VAL B 1 20 ? 7.73 -11.609 -8.742 1 97.88 20 VAL B C 1
ATOM 1513 O O . VAL B 1 20 ? 8.711 -10.938 -9.078 1 97.88 20 VAL B O 1
ATOM 1516 N N . ILE B 1 21 ? 7.691 -12.883 -8.641 1 96.94 21 ILE B N 1
ATOM 1517 C CA . ILE B 1 21 ? 8.867 -13.648 -9.039 1 96.94 21 ILE B CA 1
ATOM 1518 C C . ILE B 1 21 ? 9.375 -13.148 -10.391 1 96.94 21 ILE B C 1
ATOM 1520 O O . ILE B 1 21 ? 8.586 -12.844 -11.281 1 96.94 21 ILE B O 1
ATOM 1524 N N . ARG B 1 22 ? 10.695 -13.219 -10.5 1 94.81 22 ARG B N 1
ATOM 1525 C CA . ARG B 1 22 ? 11.305 -12.734 -11.734 1 94.81 22 ARG B CA 1
ATOM 1526 C C . ARG B 1 22 ? 10.758 -13.477 -12.953 1 94.81 22 ARG B C 1
ATOM 1528 O O . ARG B 1 22 ? 10.602 -14.703 -12.914 1 94.81 22 ARG B O 1
ATOM 1535 N N . GLU B 1 23 ? 10.367 -12.711 -13.93 1 93.94 23 GLU B N 1
ATOM 1536 C CA . GLU B 1 23 ? 9.93 -13.195 -15.234 1 93.94 23 GLU B CA 1
ATOM 1537 C C . GLU B 1 23 ? 8.461 -13.625 -15.195 1 93.94 23 GLU B C 1
ATOM 1539 O O . GLU B 1 23 ? 7.918 -14.07 -16.203 1 93.94 23 GLU B O 1
ATOM 1544 N N . TRP B 1 24 ? 7.852 -13.5 -14.055 1 95.94 24 TRP B N 1
ATOM 1545 C CA . TRP B 1 24 ? 6.441 -13.867 -13.961 1 95.94 24 TRP B CA 1
ATOM 1546 C C . TRP B 1 24 ? 5.562 -12.625 -13.875 1 95.94 24 TRP B C 1
ATOM 1548 O O . TRP B 1 24 ? 4.336 -12.734 -13.789 1 95.94 24 TRP B O 1
ATOM 1558 N N . GLU B 1 25 ? 6.258 -11.461 -13.828 1 97.06 25 GLU B N 1
ATOM 1559 C CA . GLU B 1 25 ? 5.477 -10.227 -13.812 1 97.06 25 GLU B CA 1
ATOM 1560 C C . GLU B 1 25 ? 4.605 -10.109 -15.062 1 97.06 25 GLU B C 1
ATOM 1562 O O . GLU B 1 25 ? 4.945 -10.641 -16.109 1 97.06 25 GLU B O 1
ATOM 1567 N N . ARG B 1 26 ? 3.533 -9.461 -14.898 1 97.31 26 ARG B N 1
ATOM 1568 C CA . ARG B 1 26 ? 2.564 -9.367 -15.984 1 97.31 26 ARG B CA 1
ATOM 1569 C C . ARG B 1 26 ? 2.248 -7.906 -16.312 1 97.31 26 ARG B C 1
ATOM 1571 O O . ARG B 1 26 ? 1.235 -7.617 -16.953 1 97.31 26 ARG B O 1
ATOM 1578 N N . ALA B 1 27 ? 2.99 -6.992 -15.805 1 97.81 27 ALA B N 1
ATOM 1579 C CA . ALA B 1 27 ? 2.939 -5.559 -16.062 1 97.81 27 ALA B CA 1
ATOM 1580 C C . ALA B 1 27 ? 4.301 -4.906 -15.828 1 97.81 27 ALA B C 1
ATOM 1582 O O . ALA B 1 27 ? 5.148 -5.469 -15.133 1 97.81 27 ALA B O 1
ATOM 1583 N N . GLN B 1 28 ? 4.484 -3.748 -16.375 1 97.31 28 GLN B N 1
ATOM 1584 C CA . GLN B 1 28 ? 5.73 -3.01 -16.203 1 97.31 28 GLN B CA 1
ATOM 1585 C C . GLN B 1 28 ? 5.84 -2.453 -14.781 1 97.31 28 GLN B C 1
ATOM 1587 O O . GLN B 1 28 ? 6.934 -2.371 -14.227 1 97.31 28 GLN B O 1
ATOM 1592 N N . GLY B 1 29 ? 4.797 -1.994 -14.227 1 98 29 GLY B N 1
ATOM 1593 C CA . GLY B 1 29 ? 4.664 -1.478 -12.875 1 98 29 GLY B CA 1
ATOM 1594 C C . GLY B 1 29 ? 3.451 -2.018 -12.148 1 98 29 GLY B C 1
ATOM 1595 O O . GLY B 1 29 ? 3.486 -3.127 -11.609 1 98 29 GLY B O 1
ATOM 1596 N N . ALA B 1 30 ? 2.398 -1.305 -12.156 1 98.62 30 ALA B N 1
ATOM 1597 C CA . ALA B 1 30 ? 1.131 -1.706 -11.555 1 98.62 30 ALA B CA 1
ATOM 1598 C C . ALA B 1 30 ? 0.199 -2.322 -12.594 1 98.62 30 ALA B C 1
ATOM 1600 O O . ALA B 1 30 ? 0.464 -2.248 -13.797 1 98.62 30 ALA B O 1
ATOM 1601 N N . PHE B 1 31 ? -0.8 -3.066 -12.172 1 98.62 31 PHE B N 1
ATOM 1602 C CA . PHE B 1 31 ? -1.944 -3.303 -13.047 1 98.62 31 PHE B CA 1
ATOM 1603 C C . PHE B 1 31 ? -2.758 -2.027 -13.227 1 98.62 31 PHE B C 1
ATOM 1605 O O . PHE B 1 31 ? -3.732 -1.798 -12.508 1 98.62 31 PHE B O 1
ATOM 1612 N N . ASN B 1 32 ? -2.307 -1.222 -14.172 1 98.5 32 ASN B N 1
ATOM 1613 C CA . ASN B 1 32 ? -2.812 0.132 -14.375 1 98.5 32 ASN B CA 1
ATOM 1614 C C . ASN B 1 32 ? -4.316 0.137 -14.633 1 98.5 32 ASN B C 1
ATOM 1616 O O . ASN B 1 32 ? -5.039 0.986 -14.109 1 98.5 32 ASN B O 1
ATOM 1620 N N . ASP B 1 33 ? -4.789 -0.803 -15.383 1 98.5 33 ASP B N 1
ATOM 1621 C CA . ASP B 1 33 ? -6.207 -0.851 -15.727 1 98.5 33 ASP B CA 1
ATOM 1622 C C . ASP B 1 33 ? -7.066 -1.078 -14.484 1 98.5 33 ASP B C 1
ATOM 1624 O O . ASP B 1 33 ? -8.117 -0.459 -14.328 1 98.5 33 ASP B O 1
ATOM 1628 N N . ILE B 1 34 ? -6.582 -1.903 -13.617 1 98.69 34 ILE B N 1
ATOM 1629 C CA . ILE B 1 34 ? -7.312 -2.209 -12.398 1 98.69 34 ILE B CA 1
ATOM 1630 C C . ILE B 1 34 ? -7.344 -0.98 -11.492 1 98.69 34 ILE B C 1
ATOM 1632 O O . ILE B 1 34 ? -8.398 -0.605 -10.977 1 98.69 34 ILE B O 1
ATOM 1636 N N . ILE B 1 35 ? -6.172 -0.375 -11.32 1 98.88 35 ILE B N 1
ATOM 1637 C CA . ILE B 1 35 ? -6.074 0.806 -10.469 1 98.88 35 ILE B CA 1
ATOM 1638 C C . ILE B 1 35 ? -6.938 1.928 -11.039 1 98.88 35 ILE B C 1
ATOM 1640 O O . ILE B 1 35 ? -7.609 2.645 -10.297 1 98.88 35 ILE B O 1
ATOM 1644 N N . SER B 1 36 ? -6.957 2.053 -12.344 1 98.56 36 SER B N 1
ATOM 1645 C CA . SER B 1 36 ? -7.746 3.096 -12.992 1 98.56 36 SER B CA 1
ATOM 1646 C C . SER B 1 36 ? -9.234 2.938 -12.688 1 98.56 36 SER B C 1
ATOM 1648 O O . SER B 1 36 ? -9.938 3.926 -12.469 1 98.56 36 SER B O 1
ATOM 1650 N N . VAL B 1 37 ? -9.711 1.735 -12.688 1 98.62 37 VAL B N 1
ATOM 1651 C CA . VAL B 1 37 ? -11.109 1.487 -12.344 1 98.62 37 VAL B CA 1
ATOM 1652 C C . VAL B 1 37 ? -11.398 2.016 -10.938 1 98.62 37 VAL B C 1
ATOM 1654 O O . VAL B 1 37 ? -12.43 2.654 -10.711 1 98.62 37 VAL B O 1
ATOM 1657 N N . LEU B 1 38 ? -10.516 1.773 -10.008 1 98.81 38 LEU B N 1
ATOM 1658 C CA . LEU B 1 38 ? -10.703 2.203 -8.625 1 98.81 38 LEU B CA 1
ATOM 1659 C C . LEU B 1 38 ? -10.664 3.723 -8.516 1 98.81 38 LEU B C 1
ATOM 1661 O O . LEU B 1 38 ? -11.461 4.32 -7.793 1 98.81 38 LEU B O 1
ATOM 1665 N N . LEU B 1 39 ? -9.727 4.328 -9.258 1 98.62 39 LEU B N 1
ATOM 1666 C CA . LEU B 1 39 ? -9.617 5.781 -9.258 1 98.62 39 LEU B CA 1
ATOM 1667 C C . LEU B 1 39 ? -10.867 6.426 -9.836 1 98.62 39 LEU B C 1
ATOM 1669 O O . LEU B 1 39 ? -11.344 7.445 -9.32 1 98.62 39 LEU B O 1
ATOM 1673 N N . GLU B 1 40 ? -11.391 5.832 -10.859 1 97.94 40 GLU B N 1
ATOM 1674 C CA . GLU B 1 40 ? -12.594 6.352 -11.492 1 97.94 40 GLU B CA 1
ATOM 1675 C C . GLU B 1 40 ? -13.758 6.406 -10.508 1 97.94 40 GLU B C 1
ATOM 1677 O O . GLU B 1 40 ? -14.609 7.293 -10.594 1 97.94 40 GLU B O 1
ATOM 1682 N N . GLU B 1 41 ? -13.797 5.527 -9.641 1 97.88 41 GLU B N 1
ATOM 1683 C CA . GLU B 1 41 ? -14.883 5.441 -8.664 1 97.88 41 GLU B CA 1
ATOM 1684 C C . GLU B 1 41 ? -14.492 6.113 -7.352 1 97.88 41 GLU B C 1
ATOM 1686 O O . GLU B 1 41 ? -15.234 6.043 -6.367 1 97.88 41 GLU B O 1
ATOM 1691 N N . HIS B 1 42 ? -13.328 6.746 -7.289 1 98 42 HIS B N 1
ATOM 1692 C CA . HIS B 1 42 ? -12.812 7.469 -6.133 1 98 42 HIS B CA 1
ATOM 1693 C C . HIS B 1 42 ? -12.734 6.562 -4.906 1 98 42 HIS B C 1
ATOM 1695 O O . HIS B 1 42 ? -13.117 6.969 -3.807 1 98 42 HIS B O 1
ATOM 1701 N N . ILE B 1 43 ? -12.32 5.332 -5.152 1 98.75 43 ILE B N 1
ATOM 1702 C CA . ILE B 1 43 ? -12.18 4.344 -4.086 1 98.75 43 ILE B CA 1
ATOM 1703 C C . ILE B 1 43 ? -10.758 4.398 -3.521 1 98.75 43 ILE B C 1
ATOM 1705 O O . ILE B 1 43 ? -9.789 4.473 -4.277 1 98.75 43 ILE B O 1
ATOM 1709 N N . SER B 1 44 ? -10.648 4.418 -2.186 1 98.81 44 SER B N 1
ATOM 1710 C CA . SER B 1 44 ? -9.352 4.344 -1.525 1 98.81 44 SER B CA 1
ATOM 1711 C C . SER B 1 44 ? -8.742 2.951 -1.644 1 98.81 44 SER B C 1
ATOM 1713 O O . SER B 1 44 ? -9.469 1.953 -1.653 1 98.81 44 SER B O 1
ATOM 1715 N N . ILE B 1 45 ? -7.465 2.967 -1.701 1 98.94 45 ILE B N 1
ATOM 1716 C CA . ILE B 1 45 ? -6.742 1.715 -1.896 1 98.94 45 ILE B CA 1
ATOM 1717 C C . ILE B 1 45 ? -5.789 1.48 -0.723 1 98.94 45 ILE B C 1
ATOM 1719 O O . ILE B 1 45 ? -5.055 2.385 -0.323 1 98.94 45 ILE B O 1
ATOM 1723 N N . ILE B 1 46 ? -5.844 0.327 -0.155 1 98.94 46 ILE B N 1
ATOM 1724 C CA . ILE B 1 46 ? -4.84 -0.114 0.807 1 98.94 46 ILE B CA 1
ATOM 1725 C C . ILE B 1 46 ? -4.094 -1.328 0.257 1 98.94 46 ILE B C 1
ATOM 1727 O O . ILE B 1 46 ? -4.711 -2.342 -0.077 1 98.94 46 ILE B O 1
ATOM 1731 N N . GLN B 1 47 ? -2.797 -1.158 0.154 1 98.94 47 GLN B N 1
ATOM 1732 C CA . GLN B 1 47 ? -1.91 -2.197 -0.359 1 98.94 47 GLN B CA 1
ATOM 1733 C C . GLN B 1 47 ? -1.527 -3.184 0.74 1 98.94 47 GLN B C 1
ATOM 1735 O O . GLN B 1 47 ? -0.959 -2.793 1.762 1 98.94 47 GLN B O 1
ATOM 1740 N N . LEU B 1 48 ? -1.819 -4.426 0.525 1 98.94 48 LEU B N 1
ATOM 1741 C CA . LEU B 1 48 ? -1.437 -5.457 1.48 1 98.94 48 LEU B CA 1
ATOM 1742 C C . LEU B 1 48 ? 0.071 -5.695 1.453 1 98.94 48 LEU B C 1
ATOM 1744 O O . LEU B 1 48 ? 0.726 -5.43 0.442 1 98.94 48 LEU B O 1
ATOM 1748 N N . PRO B 1 49 ? 0.629 -6.168 2.594 1 98.75 49 PRO B N 1
ATOM 1749 C CA . PRO B 1 49 ? 2.037 -6.562 2.541 1 98.75 49 PRO B CA 1
ATOM 1750 C C . PRO B 1 49 ? 2.273 -7.789 1.662 1 98.75 49 PRO B C 1
ATOM 1752 O O . PRO B 1 49 ? 1.333 -8.531 1.366 1 98.75 49 PRO B O 1
ATOM 1755 N N . CYS B 1 50 ? 3.449 -7.945 1.216 1 98.69 50 CYS B N 1
ATOM 1756 C CA . CYS B 1 50 ? 3.824 -9.133 0.458 1 98.69 50 CYS B CA 1
ATOM 1757 C C . CYS B 1 50 ? 4.59 -10.117 1.333 1 98.69 50 CYS B C 1
ATOM 1759 O O . CYS B 1 50 ? 5.777 -9.922 1.6 1 98.69 50 CYS B O 1
ATOM 1761 N N . PRO B 1 51 ? 3.977 -11.18 1.744 1 98.69 51 PRO B N 1
ATOM 1762 C CA . PRO B 1 51 ? 4.668 -12.117 2.637 1 98.69 51 PRO B CA 1
ATOM 1763 C C . PRO B 1 51 ? 5.844 -12.82 1.962 1 98.69 51 PRO B C 1
ATOM 1765 O O . PRO B 1 51 ? 6.879 -13.039 2.594 1 98.69 51 PRO B O 1
ATOM 1768 N N . GLU B 1 52 ? 5.711 -13.172 0.671 1 98.75 52 GLU B N 1
ATOM 1769 C CA . GLU B 1 52 ? 6.773 -13.883 -0.03 1 98.75 52 GLU B CA 1
ATOM 1770 C C . GLU B 1 52 ? 8.039 -13.031 -0.131 1 98.75 52 GLU B C 1
ATOM 1772 O O . GLU B 1 52 ? 9.141 -13.516 0.131 1 98.75 52 GLU B O 1
ATOM 1777 N N . PHE B 1 53 ? 7.844 -11.805 -0.49 1 98.62 53 PHE B N 1
ATOM 1778 C CA . PHE B 1 53 ? 8.969 -10.891 -0.604 1 98.62 53 PHE B CA 1
ATOM 1779 C C . PHE B 1 53 ? 9.625 -10.656 0.754 1 98.62 53 PHE B C 1
ATOM 1781 O O . PHE B 1 53 ? 10.852 -10.633 0.865 1 98.62 53 PHE B O 1
ATOM 1788 N N . THR B 1 54 ? 8.75 -10.547 1.775 1 98.38 54 THR B N 1
ATOM 1789 C CA . THR B 1 54 ? 9.258 -10.312 3.123 1 98.38 54 THR B CA 1
ATOM 1790 C C . THR B 1 54 ? 10.039 -11.523 3.629 1 98.38 54 THR B C 1
ATOM 1792 O O . THR B 1 54 ? 11.062 -11.367 4.297 1 98.38 54 THR B O 1
ATOM 1795 N N . PHE B 1 55 ? 9.617 -12.672 3.264 1 98.5 55 PHE B N 1
ATOM 1796 C CA . PHE B 1 55 ? 10.164 -13.914 3.799 1 98.5 55 PHE B CA 1
ATOM 1797 C C . PHE B 1 55 ? 11.445 -14.297 3.074 1 98.5 55 PHE B C 1
ATOM 1799 O O . PHE B 1 55 ? 12.438 -14.672 3.709 1 98.5 55 PHE B O 1
ATOM 1806 N N . LEU B 1 56 ? 11.438 -14.156 1.675 1 98.38 56 LEU B N 1
ATOM 1807 C CA . LEU B 1 56 ? 12.547 -14.75 0.933 1 98.38 56 LEU B CA 1
ATOM 1808 C C . LEU B 1 56 ? 13.234 -13.711 0.053 1 98.38 56 LEU B C 1
ATOM 1810 O O . LEU B 1 56 ? 14.273 -13.992 -0.544 1 98.38 56 LEU B O 1
ATOM 1814 N N . GLY B 1 57 ? 12.609 -12.523 -0.082 1 97.94 57 GLY B N 1
ATOM 1815 C CA . GLY B 1 57 ? 13.266 -11.453 -0.811 1 97.94 57 GLY B CA 1
ATOM 1816 C C . GLY B 1 57 ? 12.992 -11.484 -2.303 1 97.94 57 GLY B C 1
ATOM 1817 O O . GLY B 1 57 ? 12.109 -12.211 -2.758 1 97.94 57 GLY B O 1
ATOM 1818 N N . GLU B 1 58 ? 13.68 -10.664 -3.02 1 97.94 58 GLU B N 1
ATOM 1819 C CA . GLU B 1 58 ? 13.453 -10.398 -4.438 1 97.94 58 GLU B CA 1
ATOM 1820 C C . GLU B 1 58 ? 13.914 -11.57 -5.297 1 97.94 58 GLU B C 1
ATOM 1822 O O . GLU B 1 58 ? 13.273 -11.898 -6.301 1 97.94 58 GLU B O 1
ATOM 1827 N N . ASN B 1 59 ? 14.914 -12.312 -4.855 1 96.94 59 ASN B N 1
ATOM 1828 C CA . ASN B 1 59 ? 15.523 -13.375 -5.652 1 96.94 59 ASN B CA 1
ATOM 1829 C C . ASN B 1 59 ? 14.961 -14.742 -5.285 1 96.94 59 ASN B C 1
ATOM 1831 O O . ASN B 1 59 ? 15.555 -15.773 -5.621 1 96.94 59 ASN B O 1
ATOM 1835 N N . ARG B 1 60 ? 13.859 -14.672 -4.715 1 98.31 60 ARG B N 1
ATOM 1836 C CA . ARG B 1 60 ? 13.305 -15.945 -4.277 1 98.31 60 ARG B CA 1
ATOM 1837 C C . ARG B 1 60 ? 12.969 -16.844 -5.469 1 98.31 60 ARG B C 1
ATOM 1839 O O . ARG B 1 60 ? 12.547 -16.344 -6.52 1 98.31 60 ARG B O 1
ATOM 1846 N N . PRO B 1 61 ? 13.117 -18.172 -5.273 1 97.75 61 PRO B N 1
ATOM 1847 C CA . PRO B 1 61 ? 12.672 -19.109 -6.316 1 97.75 61 PRO B CA 1
ATOM 1848 C C . PRO B 1 61 ? 11.156 -19.281 -6.348 1 97.75 61 PRO B C 1
ATOM 1850 O O . PRO B 1 61 ? 10.477 -18.969 -5.367 1 97.75 61 PRO B O 1
ATOM 1853 N N . PRO B 1 62 ? 10.672 -19.688 -7.52 1 97.62 62 PRO B N 1
ATOM 1854 C CA . PRO B 1 62 ? 9.266 -20.094 -7.492 1 97.62 62 PRO B CA 1
ATOM 1855 C C . PRO B 1 62 ? 8.992 -21.219 -6.496 1 97.62 62 PRO B C 1
ATOM 1857 O O . PRO B 1 62 ? 9.797 -22.141 -6.355 1 97.62 62 PRO B O 1
ATOM 1860 N N . LYS B 1 63 ? 7.941 -21.094 -5.82 1 98.06 63 LYS B N 1
ATOM 1861 C CA . LYS B 1 63 ? 7.52 -22.125 -4.867 1 98.06 63 LYS B CA 1
ATOM 1862 C C . LYS B 1 63 ? 6.012 -22.359 -4.941 1 98.06 63 LYS B C 1
ATOM 1864 O O . LYS B 1 63 ? 5.25 -21.422 -5.211 1 98.06 63 LYS B O 1
ATOM 1869 N N . THR B 1 64 ? 5.625 -23.562 -4.598 1 97.81 64 THR B N 1
ATOM 1870 C CA . THR B 1 64 ? 4.211 -23.906 -4.488 1 97.81 64 THR B CA 1
ATOM 1871 C C . THR B 1 64 ? 3.67 -23.547 -3.105 1 97.81 64 THR B C 1
ATOM 1873 O O . THR B 1 64 ? 4.438 -23.219 -2.201 1 97.81 64 THR B O 1
ATOM 1876 N N . LYS B 1 65 ? 2.342 -23.609 -3.006 1 98.38 65 LYS B N 1
ATOM 1877 C CA . LYS B 1 65 ? 1.716 -23.391 -1.704 1 98.38 65 LYS B CA 1
ATOM 1878 C C . LYS B 1 65 ? 2.258 -24.375 -0.667 1 98.38 65 LYS B C 1
ATOM 1880 O O . LYS B 1 65 ? 2.547 -23.984 0.467 1 98.38 65 LYS B O 1
ATOM 1885 N N . GLU B 1 66 ? 2.41 -25.641 -1.071 1 98.31 66 GLU B N 1
ATOM 1886 C CA . GLU B 1 66 ? 2.895 -26.672 -0.17 1 98.31 66 GLU B CA 1
ATOM 1887 C C . GLU B 1 66 ? 4.305 -26.375 0.323 1 98.31 66 GLU B C 1
ATOM 1889 O O . GLU B 1 66 ? 4.629 -26.609 1.486 1 98.31 66 GLU B O 1
ATOM 1894 N N . GLU B 1 67 ? 5.051 -25.828 -0.497 1 98.5 67 GLU B N 1
ATOM 1895 C CA . GLU B 1 67 ? 6.43 -25.5 -0.145 1 98.5 67 GLU B CA 1
ATOM 1896 C C . GLU B 1 67 ? 6.484 -24.328 0.824 1 98.5 67 GLU B C 1
ATOM 1898 O O . GLU B 1 67 ? 7.383 -24.25 1.663 1 98.5 67 GLU B O 1
ATOM 1903 N N . TYR B 1 68 ? 5.508 -23.438 0.755 1 98.5 68 TYR B N 1
ATOM 1904 C CA . TYR B 1 68 ? 5.445 -22.297 1.653 1 98.5 68 TYR B CA 1
ATOM 1905 C C . TYR B 1 68 ? 4.793 -22.672 2.979 1 98.5 68 TYR B C 1
ATOM 1907 O O . TYR B 1 68 ? 4.949 -21.969 3.979 1 98.5 68 TYR B O 1
ATOM 1915 N N . ASP B 1 69 ? 4.109 -23.797 2.971 1 98.56 69 ASP B N 1
ATOM 1916 C CA . ASP B 1 69 ? 3.324 -24.172 4.145 1 98.56 69 ASP B CA 1
ATOM 1917 C C . ASP B 1 69 ? 4.219 -24.734 5.242 1 98.56 69 ASP B C 1
ATOM 1919 O O . ASP B 1 69 ? 4.129 -25.922 5.562 1 98.56 69 ASP B O 1
ATOM 1923 N N . ILE B 1 70 ? 4.992 -23.953 5.789 1 98.69 70 ILE B N 1
ATOM 1924 C CA . ILE B 1 70 ? 5.867 -24.281 6.906 1 98.69 70 ILE B CA 1
ATOM 1925 C C . ILE B 1 70 ? 5.586 -23.344 8.078 1 98.69 70 ILE B C 1
ATOM 1927 O O . ILE B 1 70 ? 5.102 -22.234 7.883 1 98.69 70 ILE B O 1
ATOM 1931 N N . PRO B 1 71 ? 5.875 -23.703 9.273 1 98.62 71 PRO B N 1
ATOM 1932 C CA . PRO B 1 71 ? 5.496 -22.938 10.469 1 98.62 71 PRO B CA 1
ATOM 1933 C C . PRO B 1 71 ? 6.02 -21.516 10.445 1 98.62 71 PRO B C 1
ATOM 1935 O O . PRO B 1 71 ? 5.277 -20.578 10.758 1 98.62 71 PRO B O 1
ATOM 1938 N N . ASP B 1 72 ? 7.219 -21.328 10.031 1 98.81 72 ASP B N 1
ATOM 1939 C CA . ASP B 1 72 ? 7.828 -20 10.062 1 98.81 72 ASP B CA 1
ATOM 1940 C C . ASP B 1 72 ? 7.121 -19.047 9.094 1 98.81 72 ASP B C 1
ATOM 1942 O O . ASP B 1 72 ? 6.887 -17.875 9.414 1 98.81 72 ASP B O 1
ATOM 1946 N N . TYR B 1 73 ? 6.816 -19.578 7.965 1 98.81 73 TYR B N 1
ATOM 1947 C CA . TYR B 1 73 ? 6.137 -18.734 6.988 1 98.81 73 TYR B CA 1
ATOM 1948 C C . TYR B 1 73 ? 4.707 -18.438 7.422 1 98.81 73 TYR B C 1
ATOM 1950 O O . TYR B 1 73 ? 4.23 -17.312 7.285 1 98.81 73 TYR B O 1
ATOM 1958 N N . ARG B 1 74 ? 3.996 -19.422 7.934 1 98.75 74 ARG B N 1
ATOM 1959 C CA . ARG B 1 74 ? 2.646 -19.203 8.438 1 98.75 74 ARG B CA 1
ATOM 1960 C C . ARG B 1 74 ? 2.646 -18.203 9.578 1 98.75 74 ARG B C 1
ATOM 1962 O O . ARG B 1 74 ? 1.749 -17.359 9.68 1 98.75 74 ARG B O 1
ATOM 1969 N N . LYS B 1 75 ? 3.633 -18.297 10.414 1 98.81 75 LYS B N 1
ATOM 1970 C CA . LYS B 1 75 ? 3.756 -17.328 11.508 1 98.81 75 LYS B CA 1
ATOM 1971 C C . LYS B 1 75 ? 3.908 -15.906 10.977 1 98.81 75 LYS B C 1
ATOM 1973 O O . LYS B 1 75 ? 3.26 -14.984 11.469 1 98.81 75 LYS B O 1
ATOM 1978 N N . LEU B 1 76 ? 4.766 -15.75 9.977 1 98.75 76 LEU B N 1
ATOM 1979 C CA . LEU B 1 76 ? 4.934 -14.438 9.352 1 98.75 76 LEU B CA 1
ATOM 1980 C C . LEU B 1 76 ? 3.617 -13.953 8.758 1 98.75 76 LEU B C 1
ATOM 1982 O O . LEU B 1 76 ? 3.211 -12.812 9 1 98.75 76 LEU B O 1
ATOM 1986 N N . CYS B 1 77 ? 2.957 -14.836 8.039 1 98.88 77 CYS B N 1
ATOM 1987 C CA . CYS B 1 77 ? 1.685 -14.484 7.414 1 98.88 77 CYS B CA 1
ATOM 1988 C C . CYS B 1 77 ? 0.658 -14.07 8.461 1 98.88 77 CYS B C 1
ATOM 1990 O O . CYS B 1 77 ? -0.078 -13.102 8.266 1 98.88 77 CYS B O 1
ATOM 1992 N N . ARG B 1 78 ? 0.639 -14.789 9.523 1 98.81 78 ARG B N 1
ATOM 1993 C CA . ARG B 1 78 ? -0.311 -14.477 10.586 1 98.81 78 ARG B CA 1
ATOM 1994 C C . ARG B 1 78 ? -0.016 -13.109 11.203 1 98.81 78 ARG B C 1
ATOM 1996 O O . ARG B 1 78 ? -0.935 -12.336 11.484 1 98.81 78 ARG B O 1
ATOM 2003 N N . GLN B 1 79 ? 1.207 -12.828 11.422 1 98.62 79 GLN B N 1
ATOM 2004 C CA . GLN B 1 79 ? 1.605 -11.539 11.977 1 98.62 79 GLN B CA 1
ATOM 2005 C C . GLN B 1 79 ? 1.206 -10.398 11.055 1 98.62 79 GLN B C 1
ATOM 2007 O O . GLN B 1 79 ? 0.648 -9.391 11.5 1 98.62 79 GLN B O 1
ATOM 2012 N N . LEU B 1 80 ? 1.495 -10.555 9.805 1 98.69 80 LEU B N 1
ATOM 2013 C CA . LEU B 1 80 ? 1.123 -9.547 8.812 1 98.69 80 LEU B CA 1
ATOM 2014 C C . LEU B 1 80 ? -0.393 -9.398 8.734 1 98.69 80 LEU B C 1
ATOM 2016 O O . LEU B 1 80 ? -0.912 -8.281 8.68 1 98.69 80 LEU B O 1
ATOM 2020 N N . ALA B 1 81 ? -1.074 -10.523 8.758 1 98.81 81 ALA B N 1
ATOM 2021 C CA . ALA B 1 81 ? -2.533 -10.539 8.664 1 98.81 81 ALA B CA 1
ATOM 2022 C C . ALA B 1 81 ? -3.164 -9.836 9.867 1 98.81 81 ALA B C 1
ATOM 2024 O O . ALA B 1 81 ? -4.18 -9.148 9.727 1 98.81 81 ALA B O 1
ATOM 2025 N N . LYS B 1 82 ? -2.6 -10.016 10.992 1 98.69 82 LYS B N 1
ATOM 2026 C CA . LYS B 1 82 ? -3.133 -9.406 12.211 1 98.69 82 LYS B CA 1
ATOM 2027 C C . LYS B 1 82 ? -3.164 -7.887 12.094 1 98.69 82 LYS B C 1
ATOM 2029 O O . LYS B 1 82 ? -4.137 -7.246 12.492 1 98.69 82 LYS B O 1
ATOM 2034 N N . GLN B 1 83 ? -2.152 -7.344 11.555 1 98 83 GLN B N 1
ATOM 2035 C CA . GLN B 1 83 ? -2.094 -5.898 11.375 1 98 83 GLN B CA 1
ATOM 2036 C C . GLN B 1 83 ? -3.186 -5.418 10.422 1 98 83 GLN B C 1
ATOM 2038 O O . GLN B 1 83 ? -3.818 -4.391 10.656 1 98 83 GLN B O 1
ATOM 2043 N N . VAL B 1 84 ? -3.3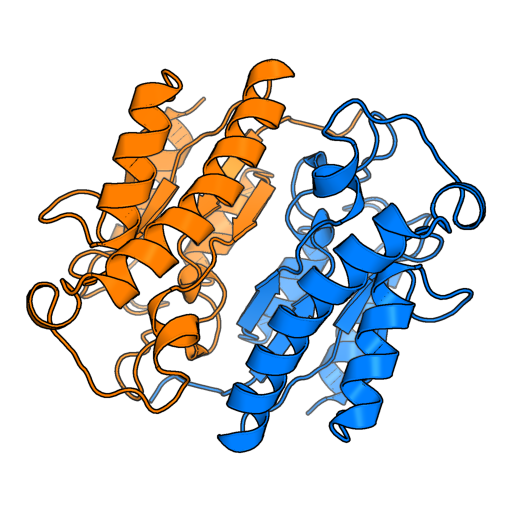91 -6.168 9.375 1 98.81 84 VAL B N 1
ATOM 2044 C CA . VAL B 1 84 ? -4.395 -5.832 8.375 1 98.81 84 VAL B CA 1
ATOM 2045 C C . VAL B 1 84 ? -5.785 -5.875 9 1 98.81 84 VAL B C 1
ATOM 2047 O O . VAL B 1 84 ? -6.574 -4.938 8.852 1 98.81 84 VAL B O 1
ATOM 2050 N N . VAL B 1 85 ? -6.051 -6.918 9.773 1 98.88 85 VAL B N 1
ATOM 2051 C CA . VAL B 1 85 ? -7.367 -7.109 10.367 1 98.88 85 VAL B CA 1
ATOM 2052 C C . VAL B 1 85 ? -7.625 -6.031 11.422 1 98.88 85 V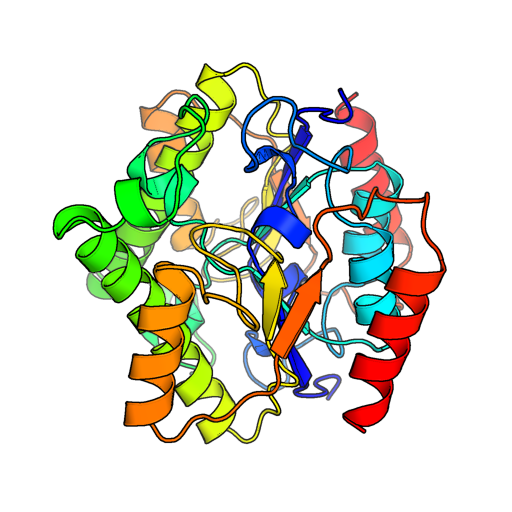AL B C 1
ATOM 2054 O O . VAL B 1 85 ? -8.742 -5.52 11.531 1 98.88 85 VAL B O 1
ATOM 2057 N N . ASN B 1 86 ? -6.598 -5.703 12.18 1 98.5 86 ASN B N 1
ATOM 2058 C CA . ASN B 1 86 ? -6.742 -4.617 13.141 1 98.5 86 ASN B CA 1
ATOM 2059 C C . ASN B 1 86 ? -7.137 -3.312 12.453 1 98.5 86 ASN B C 1
ATOM 2061 O O . ASN B 1 86 ? -7.984 -2.572 12.953 1 98.5 86 ASN B O 1
ATOM 2065 N N . GLN B 1 87 ? -6.543 -3.057 11.359 1 98.62 87 GLN B N 1
ATOM 2066 C CA . GLN B 1 87 ? -6.871 -1.866 10.578 1 98.62 87 GLN B CA 1
ATOM 2067 C C . GLN B 1 87 ? -8.305 -1.934 10.055 1 98.62 87 GLN B C 1
ATOM 2069 O O . GLN B 1 87 ? -9.039 -0.947 10.117 1 98.62 87 GLN B O 1
ATOM 2074 N N . MET B 1 88 ? -8.703 -3.082 9.539 1 98.81 88 MET B N 1
ATOM 2075 C CA . MET B 1 88 ? -10.062 -3.271 9.047 1 98.81 88 MET B CA 1
ATOM 2076 C C . MET B 1 88 ? -11.078 -3 10.148 1 98.81 88 MET B C 1
ATOM 2078 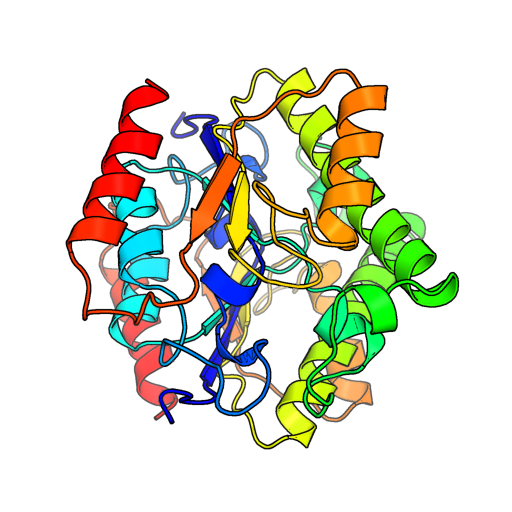O O . MET B 1 88 ? -12.078 -2.305 9.93 1 98.81 88 MET B O 1
ATOM 2082 N N . LYS B 1 89 ? -10.789 -3.531 11.312 1 98.56 89 LYS B N 1
ATOM 2083 C CA . LYS B 1 89 ? -11.688 -3.346 12.445 1 98.56 89 LYS B CA 1
ATOM 2084 C C . LYS B 1 89 ? -11.875 -1.863 12.758 1 98.56 89 LYS B C 1
ATOM 2086 O O . LYS B 1 89 ? -12.984 -1.421 13.055 1 98.56 89 LYS B O 1
ATOM 2091 N N . GLU B 1 90 ? -10.789 -1.157 12.758 1 98.38 90 GLU B N 1
ATOM 2092 C CA . GLU B 1 90 ? -10.852 0.28 13.016 1 98.38 90 GLU B CA 1
ATOM 2093 C C . GLU B 1 90 ? -11.758 0.982 12.008 1 98.38 90 GLU B C 1
ATOM 2095 O O . GLU B 1 90 ? -12.617 1.775 12.383 1 98.38 90 GLU B O 1
ATOM 2100 N N . TYR B 1 91 ? -11.586 0.665 10.734 1 98.62 91 TYR B N 1
ATOM 2101 C CA . TYR B 1 91 ? -12.398 1.287 9.695 1 98.62 91 TYR B CA 1
ATOM 2102 C C . TYR B 1 91 ? -13.859 0.889 9.844 1 98.62 91 TYR B C 1
ATOM 2104 O O . TYR B 1 91 ? -14.75 1.743 9.805 1 98.62 91 TYR B O 1
ATOM 2112 N N . ILE B 1 92 ? -14.086 -0.382 10.008 1 98.38 92 ILE B N 1
ATOM 2113 C CA . ILE B 1 92 ? -15.453 -0.882 10.125 1 98.38 92 ILE B CA 1
ATOM 2114 C C . ILE B 1 92 ? -16.125 -0.271 11.352 1 98.38 92 ILE B C 1
ATOM 2116 O O . ILE B 1 92 ? -17.281 0.159 11.289 1 98.38 92 ILE B O 1
ATOM 2120 N N . GLY B 1 93 ? -15.438 -0.181 12.445 1 97.81 93 GLY B N 1
ATOM 2121 C CA . GLY B 1 93 ? -15.961 0.39 13.68 1 97.81 93 GLY B CA 1
ATOM 2122 C C . GLY B 1 93 ? -16.297 1.865 13.562 1 97.81 93 GLY B C 1
ATOM 2123 O O . GLY B 1 93 ? -16.984 2.42 14.406 1 97.81 93 GLY B O 1
ATOM 2124 N N . ASN B 1 94 ? -15.781 2.5 12.555 1 97.75 94 ASN B N 1
ATOM 2125 C CA . ASN B 1 94 ? -16.047 3.916 12.32 1 97.75 94 ASN B CA 1
ATOM 2126 C C . ASN B 1 94 ? -16.891 4.129 11.062 1 97.75 94 ASN B C 1
ATOM 2128 O O . ASN B 1 94 ? -16.781 5.168 10.414 1 97.75 94 ASN B O 1
ATOM 2132 N N . ASN B 1 95 ? -17.562 3.131 10.594 1 97.44 95 ASN B N 1
ATOM 2133 C CA . ASN B 1 95 ? -18.625 3.162 9.594 1 97.44 95 ASN B CA 1
ATOM 2134 C C . ASN B 1 95 ? -18.062 3.336 8.188 1 97.44 95 ASN B C 1
ATOM 2136 O O . ASN B 1 95 ? -18.656 4.031 7.355 1 97.44 95 ASN B O 1
ATOM 2140 N N . TYR B 1 96 ? -16.906 2.824 7.984 1 98.19 96 TYR B N 1
ATOM 2141 C CA . TYR B 1 96 ? -16.375 2.719 6.629 1 98.19 96 TYR B CA 1
ATOM 2142 C C . TYR B 1 96 ? -16.844 1.434 5.961 1 98.19 96 TYR B C 1
ATOM 2144 O O . TYR B 1 96 ? -17.125 0.438 6.633 1 98.19 96 TYR B O 1
ATOM 2152 N N . GLN B 1 97 ? -16.938 1.546 4.695 1 98.19 97 GLN B N 1
ATOM 2153 C CA . GLN B 1 97 ? -17.25 0.362 3.902 1 98.19 97 GLN B CA 1
ATOM 2154 C C . GLN B 1 97 ? -16 -0.213 3.248 1 98.19 97 GLN B C 1
ATOM 2156 O O . GLN B 1 97 ? -15.367 0.449 2.424 1 98.19 97 GLN B O 1
ATOM 2161 N N . ILE B 1 98 ? -15.648 -1.356 3.66 1 98.69 98 ILE B N 1
ATOM 2162 C CA . ILE B 1 98 ? -14.625 -2.102 2.928 1 98.69 98 ILE B CA 1
ATOM 2163 C C . ILE B 1 98 ? -15.273 -2.873 1.781 1 98.69 98 ILE B C 1
ATOM 2165 O O . ILE B 1 98 ? -16.047 -3.809 2.014 1 98.69 98 ILE B O 1
ATOM 2169 N N . LEU B 1 99 ? -14.945 -2.51 0.578 1 98.69 99 LEU B N 1
ATOM 2170 C CA . LEU B 1 99 ? -15.656 -2.969 -0.612 1 98.69 99 LEU B CA 1
ATOM 2171 C C . LEU B 1 99 ? -15.242 -4.395 -0.974 1 98.69 99 LEU B C 1
ATOM 2173 O O . LEU B 1 99 ? -15.977 -5.094 -1.678 1 98.69 99 LEU B O 1
ATOM 2177 N N . GLY B 1 100 ? -14.078 -4.793 -0.558 1 98.62 100 GLY B N 1
ATOM 2178 C CA . GLY B 1 100 ? -13.586 -6.125 -0.861 1 98.62 100 GLY B CA 1
ATOM 2179 C C . GLY B 1 100 ? -12.07 -6.234 -0.798 1 98.62 100 GLY B C 1
ATOM 2180 O O . GLY B 1 100 ? -11.398 -5.328 -0.297 1 98.62 100 GLY B O 1
ATOM 2181 N N . LEU B 1 101 ? -11.633 -7.352 -1.177 1 98.81 101 LEU B N 1
ATOM 2182 C CA . LEU B 1 101 ? -10.211 -7.68 -1.229 1 98.81 101 LEU B CA 1
ATOM 2183 C C . LEU B 1 101 ? -9.844 -8.297 -2.574 1 98.81 101 LEU B C 1
ATOM 2185 O O . LEU B 1 101 ? -10.508 -9.227 -3.039 1 98.81 101 LEU B O 1
ATOM 2189 N N . VAL B 1 102 ? -8.836 -7.688 -3.191 1 98.88 102 VAL B N 1
ATOM 2190 C CA . VAL B 1 102 ? -8.375 -8.164 -4.492 1 98.88 102 VAL B CA 1
ATOM 2191 C C . VAL B 1 102 ? -7.141 -9.047 -4.312 1 98.88 102 VAL B C 1
ATOM 2193 O O . VAL B 1 102 ? -6.102 -8.578 -3.832 1 98.88 102 VAL B O 1
ATOM 2196 N N . GLY B 1 103 ? -7.238 -10.32 -4.672 1 98.81 103 GLY B N 1
ATOM 2197 C CA . GLY B 1 103 ? -6.141 -11.273 -4.617 1 98.81 103 GLY B CA 1
ATOM 2198 C C . GLY B 1 103 ? -5.633 -11.68 -5.988 1 98.81 103 GLY B C 1
ATOM 2199 O O . GLY B 1 103 ? -5.859 -10.977 -6.973 1 98.81 103 GLY B O 1
ATOM 2200 N N . ILE B 1 104 ? -4.867 -12.727 -6 1 98.69 104 ILE B N 1
ATOM 2201 C CA . ILE B 1 104 ? -4.234 -13.227 -7.211 1 98.69 104 ILE B CA 1
ATOM 2202 C C . ILE B 1 104 ? -4.535 -14.719 -7.367 1 98.69 104 ILE B C 1
ATOM 2204 O O . ILE B 1 104 ? -4.145 -15.531 -6.523 1 98.69 104 ILE B O 1
ATOM 2208 N N . GLN B 1 105 ? -5.133 -15.039 -8.453 1 98.31 105 GLN B N 1
ATOM 2209 C CA . GLN B 1 105 ? -5.469 -16.438 -8.711 1 98.31 105 GLN B CA 1
ATOM 2210 C C . GLN B 1 105 ? -4.211 -17.297 -8.836 1 98.31 105 GLN B C 1
ATOM 2212 O O . GLN B 1 105 ? -3.254 -16.906 -9.508 1 98.31 105 GLN B O 1
ATOM 2217 N N . GLY B 1 106 ? -4.227 -18.391 -8.125 1 97.31 106 GLY B N 1
ATOM 2218 C CA . GLY B 1 106 ? -3.143 -19.344 -8.266 1 97.31 106 GLY B CA 1
ATOM 2219 C C . GLY B 1 106 ? -1.942 -19.016 -7.395 1 97.31 106 GLY B C 1
ATOM 2220 O O . GLY B 1 106 ? -1.001 -19.812 -7.305 1 97.31 106 GLY B O 1
ATOM 2221 N N . SER B 1 107 ? -1.894 -17.875 -6.793 1 98.12 107 SER B N 1
ATOM 2222 C CA . SER B 1 107 ? -0.776 -17.484 -5.941 1 98.12 107 SER B CA 1
ATOM 2223 C C . SER B 1 107 ? -0.691 -18.359 -4.695 1 98.12 107 SER B C 1
ATOM 2225 O O . SER B 1 107 ? -1.697 -18.594 -4.023 1 98.12 107 SER B O 1
ATOM 2227 N N . PRO B 1 108 ? 0.455 -18.766 -4.293 1 98.5 108 PRO B N 1
ATOM 2228 C CA . PRO B 1 108 ? 0.592 -19.562 -3.074 1 98.5 108 PRO B CA 1
ATOM 2229 C C . PRO B 1 108 ? 0.276 -18.766 -1.81 1 98.5 108 PRO B C 1
ATOM 2231 O O . PRO B 1 108 ? 0.104 -19.359 -0.736 1 98.5 108 PRO B O 1
ATOM 2234 N N . SER B 1 109 ? 0.21 -17.469 -1.953 1 98.69 109 SER B N 1
ATOM 2235 C CA . SER B 1 109 ? 0.004 -16.656 -0.757 1 98.69 109 SER B CA 1
ATOM 2236 C C . SER B 1 109 ? -1.252 -15.797 -0.879 1 98.69 109 SER B C 1
ATOM 2238 O O . SER B 1 109 ? -1.924 -15.523 0.118 1 98.69 109 SER B O 1
ATOM 2240 N N . CYS B 1 110 ? -1.696 -15.461 -2.135 1 98.56 110 CYS B N 1
ATOM 2241 C CA . CYS B 1 110 ? -2.668 -14.375 -2.229 1 98.56 110 CYS B CA 1
ATOM 2242 C C . CYS B 1 110 ? -3.902 -14.812 -3.006 1 98.56 110 CYS B C 1
ATOM 2244 O O . CYS B 1 110 ? -4.766 -13.992 -3.32 1 98.56 110 CYS B O 1
ATOM 2246 N N . ASP B 1 111 ? -3.943 -16.078 -3.348 1 98.75 111 ASP B N 1
ATOM 2247 C CA . ASP B 1 111 ? -5.18 -16.609 -3.904 1 98.75 111 ASP B CA 1
ATOM 2248 C C . ASP B 1 111 ? -6.316 -16.547 -2.885 1 98.75 111 ASP B C 1
ATOM 2250 O O . ASP B 1 111 ? -6.18 -17.047 -1.766 1 98.75 111 ASP B O 1
ATOM 2254 N N . THR B 1 112 ? -7.426 -15.977 -3.285 1 98.5 112 THR B N 1
ATOM 2255 C CA . THR B 1 112 ? -8.5 -15.781 -2.318 1 98.5 112 THR B CA 1
ATOM 2256 C C . THR B 1 112 ? -9.641 -16.766 -2.578 1 98.5 112 THR B C 1
ATOM 2258 O O . THR B 1 112 ? -10.453 -17.031 -1.69 1 98.5 112 THR B O 1
ATOM 2261 N N . LEU B 1 113 ? -9.812 -17.266 -3.771 1 95.88 113 LEU B N 1
ATOM 2262 C CA . LEU B 1 113 ? -11.07 -17.891 -4.168 1 95.88 113 LEU B CA 1
ATOM 2263 C C . LEU B 1 113 ? -10.906 -19.391 -4.355 1 95.88 113 LEU B C 1
ATOM 2265 O O . LEU B 1 113 ? -11.844 -20.156 -4.133 1 95.88 113 LEU B O 1
ATOM 2269 N N . THR B 1 114 ? -9.789 -19.859 -4.773 1 93 114 THR B N 1
ATOM 2270 C CA . THR B 1 114 ? -9.625 -21.266 -5.086 1 93 114 THR B CA 1
ATOM 2271 C C . THR B 1 114 ? -9.016 -22.016 -3.904 1 93 114 THR B C 1
ATOM 2273 O O . THR B 1 114 ? -9.695 -22.281 -2.912 1 93 114 THR B O 1
ATOM 2276 N N . LYS B 1 115 ? -7.691 -22.25 -3.957 1 91.81 115 LYS B N 1
ATOM 2277 C CA . LYS B 1 115 ? -7.023 -22.969 -2.877 1 91.81 115 LYS B CA 1
ATOM 2278 C C . LYS B 1 115 ? -6.598 -22.016 -1.763 1 91.81 115 LYS B C 1
ATOM 2280 O O . LYS B 1 115 ? -6.18 -22.453 -0.689 1 91.81 115 LYS B O 1
ATOM 2285 N N . LYS B 1 116 ? -6.961 -20.844 -1.894 1 96.81 116 LYS B N 1
ATOM 2286 C CA . LYS B 1 116 ? -6.5 -19.797 -0.994 1 96.81 116 LYS B CA 1
ATOM 2287 C C . LYS B 1 116 ? -5 -19.922 -0.725 1 96.81 116 LYS B C 1
ATOM 2289 O O . LYS B 1 116 ? -4.512 -21 -0.397 1 96.81 116 LYS B O 1
ATOM 2294 N N . GLY B 1 117 ? -4.301 -18.938 -0.877 1 98.62 117 GLY B N 1
ATOM 2295 C CA . GLY B 1 117 ? -2.906 -18.891 -0.472 1 98.62 117 GLY B CA 1
ATOM 2296 C C . GLY B 1 117 ? -2.723 -18.828 1.032 1 98.62 117 GLY B C 1
ATOM 2297 O O . GLY B 1 117 ? -3.666 -18.531 1.766 1 98.62 117 GLY B O 1
ATOM 2298 N N . ILE B 1 118 ? -1.503 -19.094 1.475 1 98.88 118 ILE B N 1
ATOM 2299 C CA . ILE B 1 118 ? -1.214 -19.203 2.9 1 98.88 118 ILE B CA 1
ATOM 2300 C C . ILE B 1 118 ? -1.57 -17.906 3.607 1 98.88 118 ILE B C 1
ATOM 2302 O O . ILE B 1 118 ? -2.188 -17.922 4.676 1 98.88 118 ILE B O 1
ATOM 2306 N N . PHE B 1 119 ? -1.207 -16.781 3.061 1 98.94 119 PHE B N 1
ATOM 2307 C CA . PHE B 1 119 ? -1.495 -15.477 3.658 1 98.94 119 PHE B CA 1
ATOM 2308 C C . PHE B 1 119 ? -2.998 -15.25 3.748 1 98.94 119 PHE B C 1
ATOM 2310 O O . PHE B 1 119 ? -3.502 -14.797 4.777 1 98.94 119 PHE B O 1
ATOM 2317 N N . MET B 1 120 ? -3.689 -15.547 2.709 1 98.94 120 MET B N 1
ATOM 2318 C CA . MET B 1 120 ? -5.133 -15.336 2.674 1 98.94 120 MET B CA 1
ATOM 2319 C C . MET B 1 120 ? -5.844 -16.266 3.646 1 98.94 120 MET B C 1
ATOM 2321 O O . MET B 1 120 ? -6.863 -15.914 4.234 1 98.94 120 MET B O 1
ATOM 2325 N N . GLU B 1 121 ? -5.309 -17.469 3.816 1 98.75 121 GLU B N 1
ATOM 2326 C CA . GLU B 1 121 ? -5.867 -18.359 4.832 1 98.75 121 GLU B CA 1
ATOM 2327 C C . GLU B 1 121 ? -5.801 -17.719 6.219 1 98.75 121 GLU B C 1
ATOM 2329 O O . GLU B 1 121 ? -6.801 -17.688 6.938 1 98.75 121 GLU B O 1
ATOM 2334 N N . GLU B 1 122 ? -4.637 -17.25 6.582 1 98.88 122 GLU B N 1
ATOM 2335 C CA . GLU B 1 122 ? -4.457 -16.609 7.883 1 98.88 122 GLU B CA 1
ATOM 2336 C C . GLU B 1 122 ? -5.324 -15.367 8.016 1 98.88 122 GLU B C 1
ATOM 2338 O O . GLU B 1 122 ? -5.957 -15.148 9.055 1 98.88 122 GLU B O 1
ATOM 2343 N N . LEU B 1 123 ? -5.359 -14.594 6.961 1 98.88 123 LEU B N 1
ATOM 2344 C CA . LEU B 1 123 ? -6.109 -13.344 6.965 1 98.88 123 LEU B CA 1
ATOM 2345 C C . LEU B 1 123 ? -7.602 -13.609 7.137 1 98.88 123 LEU B C 1
ATOM 2347 O O . LEU B 1 123 ? -8.25 -13 7.992 1 98.88 123 LEU B O 1
ATOM 2351 N N . VAL B 1 124 ? -8.156 -14.516 6.355 1 98.62 124 VAL B N 1
ATOM 2352 C CA . VAL B 1 124 ? -9.586 -14.82 6.383 1 98.62 124 VAL B CA 1
ATOM 2353 C C . VAL B 1 124 ? -9.961 -15.406 7.738 1 98.62 124 VAL B C 1
ATOM 2355 O O . VAL B 1 124 ? -11.023 -15.102 8.281 1 98.62 124 VAL B O 1
ATOM 2358 N N . GLN B 1 125 ? -9.117 -16.266 8.281 1 98.44 125 GLN B N 1
ATOM 2359 C CA . GLN B 1 125 ? -9.383 -16.828 9.602 1 98.44 125 GLN B CA 1
ATOM 2360 C C . GLN B 1 125 ? -9.492 -15.719 10.656 1 98.44 125 GLN B C 1
ATOM 2362 O O . GLN B 1 125 ? -10.414 -15.734 11.477 1 98.44 125 GLN B O 1
ATOM 2367 N N . LEU B 1 126 ? -8.555 -14.836 10.633 1 98.81 126 LEU B N 1
ATOM 2368 C CA . LEU B 1 126 ? -8.57 -13.742 11.602 1 98.81 126 LEU B CA 1
ATOM 2369 C C . LEU B 1 126 ? -9.781 -12.844 11.375 1 98.81 126 LEU B C 1
ATOM 2371 O O . LEU B 1 126 ? -10.391 -12.359 12.336 1 98.81 126 LEU B O 1
ATOM 2375 N N . MET B 1 127 ? -10.117 -12.586 10.117 1 98.75 127 MET B N 1
ATOM 2376 C CA . MET B 1 127 ? -11.32 -11.82 9.805 1 98.75 127 MET B CA 1
ATOM 2377 C C . MET B 1 127 ? -12.555 -12.484 10.406 1 98.75 127 MET B C 1
ATOM 2379 O O . MET B 1 127 ? -13.391 -11.812 11.016 1 98.75 127 MET B O 1
ATOM 2383 N N . ARG B 1 128 ? -12.602 -13.75 10.203 1 98.12 128 ARG B N 1
ATOM 2384 C CA . ARG B 1 128 ? -13.742 -14.508 10.711 1 98.12 128 ARG B CA 1
ATOM 2385 C C . ARG B 1 128 ? -13.867 -14.359 12.227 1 98.12 128 ARG B C 1
ATOM 2387 O O . ARG B 1 128 ? -14.961 -14.172 12.75 1 98.12 128 ARG B O 1
ATOM 2394 N N . VAL B 1 129 ? -12.789 -14.461 12.922 1 98.12 129 VAL B N 1
ATOM 2395 C CA . VAL B 1 129 ? -12.758 -14.336 14.375 1 98.12 129 VAL B CA 1
ATOM 2396 C C . VAL B 1 129 ? -13.312 -12.977 14.789 1 98.12 129 VAL B C 1
ATOM 2398 O O . VAL B 1 129 ? -13.953 -12.844 15.828 1 98.12 129 VAL B O 1
ATOM 2401 N N . GLN B 1 130 ? -13.117 -12 13.961 1 98.06 130 GLN B N 1
ATOM 2402 C CA . GLN B 1 130 ? -13.57 -10.648 14.266 1 98.06 130 GLN B CA 1
ATOM 2403 C C . GLN B 1 130 ? -14.906 -10.344 13.594 1 98.06 130 GLN B C 1
ATOM 2405 O O . GLN B 1 130 ? -15.328 -9.188 13.531 1 98.06 130 GLN B O 1
ATOM 2410 N N . ASN B 1 131 ? -15.523 -11.328 12.914 1 98.06 131 ASN B N 1
ATOM 2411 C CA . ASN B 1 131 ? -16.812 -11.227 12.234 1 98.06 131 ASN B CA 1
ATOM 2412 C C . ASN B 1 131 ? -16.75 -10.25 11.055 1 98.06 131 ASN B C 1
ATOM 2414 O O . ASN B 1 131 ? -17.672 -9.445 10.859 1 98.06 131 ASN B O 1
ATOM 2418 N N . ILE B 1 132 ? -15.633 -10.258 10.438 1 98.56 132 ILE B N 1
ATOM 2419 C CA . ILE B 1 132 ? -15.453 -9.477 9.219 1 98.56 132 ILE B CA 1
ATOM 2420 C C . ILE B 1 132 ? -15.664 -10.367 7.996 1 98.56 132 ILE B C 1
ATOM 2422 O O . ILE B 1 132 ? -15.023 -11.406 7.863 1 98.56 132 ILE B O 1
ATOM 2426 N N . HIS B 1 133 ? -16.594 -9.977 7.121 1 96.94 133 HIS B N 1
ATOM 2427 C CA . HIS B 1 133 ? -16.906 -10.711 5.902 1 96.94 133 HIS B CA 1
ATOM 2428 C C . HIS B 1 133 ? -16.797 -9.82 4.672 1 96.94 133 HIS B C 1
ATOM 2430 O O . HIS B 1 133 ? -17.516 -8.82 4.555 1 96.94 133 HIS B O 1
ATOM 2436 N N . LEU B 1 134 ? -15.898 -10.211 3.812 1 97.62 134 LEU B N 1
ATOM 2437 C CA . LEU B 1 134 ? -15.688 -9.43 2.598 1 97.62 134 LEU B CA 1
ATOM 2438 C C . LEU B 1 134 ? -15.883 -10.297 1.357 1 97.62 134 LEU B C 1
ATOM 2440 O O . LEU B 1 134 ? -15.688 -11.516 1.405 1 97.62 134 LEU B O 1
ATOM 2444 N N . GLU B 1 135 ? -16.312 -9.648 0.306 1 97.38 135 GLU B N 1
ATOM 2445 C CA . GLU B 1 135 ? -16.25 -10.297 -1.001 1 97.38 135 GLU B CA 1
ATOM 2446 C C . GLU B 1 135 ? -14.859 -10.164 -1.624 1 97.38 135 GLU B C 1
ATOM 2448 O O . GLU B 1 135 ? -14.211 -9.125 -1.481 1 97.38 135 GLU B O 1
ATOM 2453 N N . PHE B 1 136 ? -14.523 -11.195 -2.32 1 98.5 136 PHE B N 1
ATOM 2454 C CA . PHE B 1 136 ? -13.172 -11.234 -2.883 1 98.5 136 PHE B CA 1
ATOM 2455 C C . PHE B 1 136 ? -13.219 -11.164 -4.402 1 98.5 136 PHE B C 1
ATOM 2457 O O . PHE B 1 136 ? -14.25 -11.469 -5.016 1 98.5 136 PHE B O 1
ATOM 2464 N N . PHE B 1 137 ? -12.156 -10.734 -5.02 1 98.75 137 PHE B N 1
ATOM 2465 C CA . PHE B 1 137 ? -11.891 -10.773 -6.449 1 98.75 137 PHE B CA 1
ATOM 2466 C C . PHE B 1 137 ? -10.445 -11.18 -6.723 1 98.75 137 PHE B C 1
ATOM 2468 O O . PHE B 1 137 ? -9.516 -10.586 -6.18 1 98.75 137 PHE B O 1
ATOM 2475 N N . ASP B 1 138 ? -10.266 -12.195 -7.551 1 98.69 138 ASP B N 1
ATOM 2476 C CA . ASP B 1 138 ? -8.906 -12.57 -7.922 1 98.69 138 ASP B CA 1
ATOM 2477 C C . ASP B 1 138 ? -8.586 -12.156 -9.352 1 98.69 138 ASP B C 1
ATOM 2479 O O . ASP B 1 138 ? -9.367 -12.422 -10.273 1 98.69 138 ASP B O 1
ATOM 2483 N N . ILE B 1 139 ? -7.453 -11.516 -9.5 1 98.5 139 ILE B N 1
ATOM 2484 C CA . ILE B 1 139 ? -6.926 -11.32 -10.852 1 98.5 139 ILE B CA 1
ATOM 2485 C C . ILE B 1 139 ? -6.5 -12.664 -11.438 1 98.5 139 ILE B C 1
ATOM 2487 O O . ILE B 1 139 ? -5.703 -13.391 -10.836 1 98.5 139 ILE B O 1
ATOM 2491 N N . PRO B 1 140 ? -6.953 -12.977 -12.578 1 97.62 140 PRO B N 1
ATOM 2492 C CA . PRO B 1 140 ? -6.652 -14.289 -13.164 1 97.62 140 PRO B CA 1
ATOM 2493 C C . PRO B 1 140 ? -5.164 -14.469 -13.469 1 97.62 140 PRO B C 1
ATOM 2495 O O . PRO B 1 140 ? -4.473 -13.492 -13.781 1 97.62 140 PRO B O 1
ATOM 2498 N N . GLU B 1 141 ? -4.727 -15.695 -13.5 1 95 141 GLU B N 1
ATOM 2499 C CA . GLU B 1 141 ? -3.32 -16.031 -13.719 1 95 141 GLU B CA 1
ATOM 2500 C C . GLU B 1 141 ? -2.871 -15.617 -15.117 1 95 141 GLU B C 1
ATOM 2502 O O . GLU B 1 141 ? -1.709 -15.258 -15.32 1 95 141 GLU B O 1
ATOM 2507 N N . GLU B 1 142 ? -3.764 -15.625 -16 1 95.06 142 GLU B N 1
ATOM 2508 C CA . GLU B 1 142 ? -3.4 -15.406 -17.391 1 95.06 142 GLU B CA 1
ATOM 2509 C C . GLU B 1 142 ? -3.477 -13.922 -17.75 1 95.06 142 GLU B C 1
ATOM 2511 O O . GLU B 1 142 ? -3.125 -13.531 -18.875 1 95.06 142 GLU B O 1
ATOM 2516 N N . TYR B 1 143 ? -3.926 -13.117 -16.828 1 97.19 143 TYR B N 1
ATOM 2517 C CA . TYR B 1 143 ? -4.07 -11.695 -17.125 1 97.19 143 TYR B CA 1
ATOM 2518 C C . TYR B 1 143 ? -2.711 -11.055 -17.375 1 97.19 143 TYR B C 1
ATOM 2520 O O . TYR B 1 143 ? -1.781 -11.227 -16.578 1 97.19 143 TYR B O 1
ATOM 2528 N N . ILE B 1 144 ? -2.621 -10.359 -18.5 1 96.31 144 ILE B N 1
ATOM 2529 C CA . ILE B 1 144 ? -1.487 -9.5 -18.812 1 96.31 144 ILE B CA 1
ATOM 2530 C C . ILE B 1 144 ? -1.968 -8.062 -19.016 1 96.31 144 ILE B C 1
ATOM 2532 O O . ILE B 1 144 ? -2.885 -7.812 -19.797 1 96.31 144 ILE B O 1
ATOM 2536 N N . GLU B 1 145 ? -1.354 -7.168 -18.312 1 97.12 145 GLU B N 1
ATOM 2537 C CA . GLU B 1 145 ? -1.754 -5.762 -18.344 1 97.12 145 GLU B CA 1
ATOM 2538 C C . GLU B 1 145 ? -1.894 -5.254 -19.766 1 97.12 145 GLU B C 1
ATOM 2540 O O . GLU B 1 145 ? -0.993 -5.438 -20.594 1 97.12 145 GLU B O 1
ATOM 2545 N N . GLY B 1 146 ? -3.033 -4.707 -20.031 1 93.38 146 GLY B N 1
ATOM 2546 C CA . GLY B 1 146 ? -3.281 -4.066 -21.312 1 93.38 146 GLY B CA 1
ATOM 2547 C C . GLY B 1 146 ? -3.748 -5.035 -22.375 1 93.38 146 GLY B C 1
ATOM 2548 O O . GLY B 1 146 ? -4.031 -4.629 -23.516 1 93.38 146 GLY B O 1
ATOM 2549 N N . ARG B 1 147 ? -3.879 -6.387 -22.094 1 92.06 147 ARG B N 1
ATOM 2550 C CA . ARG B 1 147 ? -4.168 -7.352 -23.141 1 92.06 147 ARG B CA 1
ATOM 2551 C C . ARG B 1 147 ? -5.543 -7.984 -22.953 1 92.06 147 ARG B C 1
ATOM 2553 O O . ARG B 1 147 ? -5.957 -8.844 -23.734 1 92.06 147 ARG B O 1
ATOM 2560 N N . SER B 1 148 ? -6.227 -7.68 -21.891 1 86.88 148 SER B N 1
ATOM 2561 C CA . SER B 1 148 ? -7.512 -8.32 -21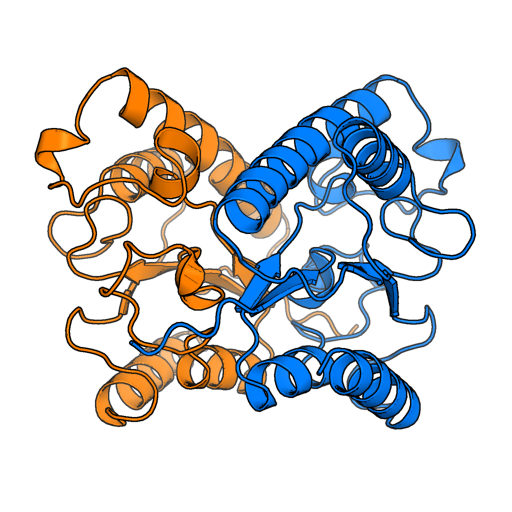.625 1 86.88 148 SER B CA 1
ATOM 2562 C C . SER B 1 148 ? -8.547 -7.309 -21.156 1 86.88 148 SER B C 1
ATOM 2564 O O . SER B 1 148 ? -8.617 -6.988 -19.969 1 86.88 148 SER B O 1
ATOM 2566 N N . GLU B 1 149 ? -9.422 -6.988 -21.938 1 91 149 GLU B N 1
ATOM 2567 C CA . GLU B 1 149 ? -10.516 -6.082 -21.594 1 91 149 GLU B CA 1
ATOM 2568 C C . GLU B 1 149 ? -11.562 -6.777 -20.734 1 91 149 GLU B C 1
ATOM 2570 O O . GLU B 1 149 ? -12.203 -6.145 -19.891 1 91 149 GLU B O 1
ATOM 2575 N N . LYS B 1 150 ? -11.633 -8.055 -20.984 1 95.44 150 LYS B N 1
ATOM 2576 C CA . LYS B 1 150 ? -12.641 -8.812 -20.25 1 95.44 150 LYS B CA 1
ATOM 2577 C C . LYS B 1 150 ? -12.359 -8.789 -18.75 1 95.44 150 LYS B C 1
ATOM 2579 O O . LYS B 1 150 ? -13.281 -8.594 -17.953 1 95.44 150 LYS B O 1
ATOM 2584 N N . MET B 1 151 ? -11.172 -9.008 -18.375 1 96.38 151 MET B N 1
ATOM 2585 C CA . MET B 1 151 ? -10.789 -8.984 -16.969 1 96.38 151 MET B CA 1
ATOM 2586 C C . MET B 1 151 ? -11.094 -7.633 -16.328 1 96.38 151 MET B C 1
ATOM 2588 O O . MET B 1 151 ? -11.617 -7.562 -15.219 1 96.38 151 MET B O 1
ATOM 2592 N N . VAL B 1 152 ? -10.805 -6.578 -17.031 1 97.81 152 VAL B N 1
ATOM 2593 C CA . VAL B 1 152 ? -11.055 -5.23 -16.531 1 97.81 152 VAL B CA 1
ATOM 2594 C C . VAL B 1 152 ? -12.555 -5 -16.391 1 97.81 152 VAL B C 1
ATOM 2596 O O . VAL B 1 152 ? -13.016 -4.434 -15.391 1 97.81 152 VAL B O 1
ATOM 2599 N N . ASP B 1 153 ? -13.312 -5.516 -17.344 1 98.06 153 ASP B N 1
ATOM 2600 C CA . ASP B 1 153 ? -14.766 -5.406 -17.297 1 98.06 153 ASP B CA 1
ATOM 2601 C C . ASP B 1 153 ? -15.328 -6.199 -16.109 1 98.06 153 ASP B C 1
ATOM 2603 O O . ASP B 1 153 ? -16.234 -5.73 -15.43 1 98.06 153 ASP B O 1
ATOM 2607 N N . ASP B 1 154 ? -14.836 -7.379 -15.945 1 98.31 154 ASP B N 1
ATOM 2608 C CA . ASP B 1 154 ? -15.258 -8.188 -14.805 1 98.31 154 ASP B CA 1
ATOM 2609 C C . ASP B 1 154 ? -14.992 -7.461 -13.492 1 98.31 154 ASP B C 1
ATOM 2611 O O . ASP B 1 154 ? -15.812 -7.5 -12.578 1 98.31 154 ASP B O 1
ATOM 2615 N N . PHE B 1 155 ? -13.883 -6.828 -13.453 1 98.62 155 PHE B N 1
ATOM 2616 C CA . PHE B 1 155 ? -13.539 -6.09 -12.242 1 98.62 155 PHE B CA 1
ATOM 2617 C C . PHE B 1 155 ? -14.461 -4.887 -12.062 1 98.62 155 PHE B C 1
ATOM 2619 O O . PHE B 1 155 ? -14.93 -4.621 -10.961 1 98.62 155 PHE B O 1
ATOM 2626 N N . ARG B 1 156 ? -14.711 -4.168 -13.141 1 98.38 156 ARG B N 1
ATOM 2627 C CA . ARG B 1 156 ? -15.656 -3.055 -13.094 1 98.38 156 ARG B CA 1
ATOM 2628 C C . ARG B 1 156 ? -17.016 -3.514 -12.57 1 98.38 156 ARG B C 1
ATOM 2630 O O . ARG B 1 156 ? -17.641 -2.828 -11.758 1 98.38 156 ARG B O 1
ATOM 2637 N N . ASN B 1 157 ? -17.422 -4.652 -13.047 1 98.38 157 ASN B N 1
ATOM 2638 C CA . ASN B 1 157 ? -18.688 -5.207 -12.609 1 98.38 157 ASN B CA 1
ATOM 2639 C C . ASN B 1 157 ? -18.656 -5.57 -11.125 1 98.38 157 ASN B C 1
ATOM 2641 O O . ASN B 1 157 ? -19.625 -5.324 -10.398 1 98.38 157 ASN B O 1
ATOM 2645 N N . TYR B 1 158 ? -17.594 -6.191 -10.781 1 98.5 158 TYR B N 1
ATOM 2646 C CA . TYR B 1 158 ? -17.406 -6.52 -9.367 1 98.5 158 TYR B CA 1
ATOM 2647 C C . TYR B 1 158 ? -17.531 -5.277 -8.5 1 98.5 158 TYR B C 1
ATOM 2649 O O . TYR B 1 158 ? -18.219 -5.297 -7.477 1 98.5 158 TYR B O 1
ATOM 2657 N N . ILE B 1 159 ? -16.906 -4.109 -8.891 1 98.38 159 ILE B N 1
ATOM 2658 C CA . ILE B 1 159 ? -16.922 -2.852 -8.156 1 98.38 159 ILE B CA 1
ATOM 2659 C C . ILE B 1 159 ? -18.328 -2.248 -8.203 1 98.38 159 ILE B C 1
ATOM 2661 O O . ILE B 1 159 ? -18.844 -1.793 -7.184 1 98.38 159 ILE B O 1
ATOM 2665 N N . ALA B 1 160 ? -18.953 -2.287 -9.336 1 97.31 160 ALA B N 1
ATOM 2666 C CA . ALA B 1 160 ? -20.266 -1.681 -9.539 1 97.31 160 ALA B CA 1
ATOM 2667 C C . ALA B 1 160 ? -21.312 -2.316 -8.633 1 97.31 160 ALA B C 1
ATOM 2669 O O . ALA B 1 160 ? -22.266 -1.651 -8.211 1 97.31 160 ALA B O 1
ATOM 2670 N N . LYS B 1 161 ? -21.141 -3.525 -8.312 1 96.38 161 LYS B N 1
ATOM 2671 C CA . LYS B 1 161 ? -22.109 -4.27 -7.512 1 96.38 161 LYS B CA 1
ATOM 2672 C C . LYS B 1 161 ? -22.062 -3.842 -6.047 1 96.38 161 LYS B C 1
ATOM 2674 O O . LYS B 1 161 ? -22.922 -4.203 -5.254 1 96.38 161 LYS B O 1
ATOM 2679 N N . LYS B 1 162 ? -21.062 -3.072 -5.703 1 94.19 162 LYS B N 1
ATOM 2680 C CA . LYS B 1 162 ? -20.875 -2.686 -4.309 1 94.19 162 LYS B CA 1
ATOM 2681 C C . LYS B 1 162 ? -21.719 -1.473 -3.953 1 94.19 162 LYS B C 1
ATOM 2683 O O . LYS B 1 162 ? -21.812 -1.088 -2.785 1 94.19 162 LYS B O 1
ATOM 2688 N N . PHE B 1 163 ? -22.297 -0.843 -4.883 1 87.19 163 PHE B N 1
ATOM 2689 C CA . PHE B 1 163 ? -23.094 0.355 -4.691 1 87.19 163 PHE B CA 1
ATOM 2690 C C . PHE B 1 163 ? -24.562 0.078 -5.004 1 87.19 163 PHE B C 1
ATOM 2692 O O . PHE B 1 163 ? -24.875 -0.784 -5.828 1 87.19 163 PHE B O 1
#

Solvent-accessible surface area (backbone atoms only — not comparable to full-atom values): 17254 Å² total; per-residue (Å²): 125,46,64,63,46,39,34,34,40,30,41,33,46,50,36,18,18,72,68,39,48,81,84,65,34,46,21,38,6,26,40,48,68,59,50,48,54,37,47,75,68,40,36,11,45,45,68,40,80,51,61,64,41,71,73,60,36,71,82,38,75,92,68,53,43,74,74,52,69,39,71,69,50,50,51,50,25,38,56,57,25,50,54,54,47,55,51,48,50,45,40,48,75,68,74,32,44,69,71,26,38,36,28,30,41,86,34,40,38,40,5,67,78,79,86,37,5,59,36,37,48,39,31,51,52,55,25,49,76,70,71,50,86,69,55,75,46,57,48,57,74,82,59,37,62,94,74,49,68,63,61,50,49,52,48,50,49,60,58,56,67,72,106,126,46,65,64,46,39,36,33,40,32,42,33,46,50,35,18,19,74,68,40,49,81,85,66,35,44,22,38,5,26,38,48,68,60,54,46,55,36,47,73,68,39,36,11,46,44,69,39,80,52,60,64,43,72,73,59,37,72,82,39,74,92,70,53,42,74,73,52,69,39,70,70,51,50,50,50,24,37,56,56,28,48,56,52,44,52,51,50,48,47,40,49,76,68,73,33,43,69,72,25,39,34,27,29,41,84,34,39,38,40,6,67,79,76,86,37,4,59,34,37,49,40,32,50,52,53,25,50,76,70,72,51,84,69,55,74,44,56,48,57,73,82,61,38,62,93,75,50,66,62,62,50,49,53,47,50,50,60,56,56,68,73,105

pLDDT: mean 97.5, std 3.13, range [68.94, 98.94]

Secondary structure (DSSP, 8-state):
-----EEEEE-HHHH-GGGSPTT---SSSS-HHHHHHHHHTT-EEEEPP-HHHHHH-TTPPP--HHHH-SHHHHHHHHHHHHHHHHHHHHHHHTT-EEEEEEEETT-TTT--SSS--HHHHHHHHHHHHTT----EEEE-TT--TTS-HHHHHHHHHHHHTT-/-----EEEEE-HHHH-GGGSPTT---SSSS-HHHHHHHHHTT-EEEEPP-HHHHHH-TTPPP--HHHH-SHHHHHHHHHHHHHHHHHHHHHHHTT-EEEEEEEETT-TTT--SSS--HHHHHHHHHHHHTT----EEEE-TT--TTS-HHHHHHHHHHHHTT-

Sequence (326 aa):
MHRRKQIIYTAHCVLNQNAVIREWERAQGAFNDIISVLLEEHISIIQLPCPEFTFLGENRPPKTKEEYDIPDYRKLCRQLAKQVVNQMKEYIGNNYQILGLVGIQGSPSCDTLTKKGIFMEELVQLMRVQNIHLEFFDIPEEYIEGRSEKMVDDFRNYIAKKFMHRRKQIIYTAHCVLNQNAVIREWERAQGAFNDIISVLLEEHISIIQLPCPEFTFLGENRPPKTKEEYDIPDYRKLCRQLAKQVVNQMKEYIGNNYQILGLVGIQGSPSCDTLTKKGIFMEELVQLMRVQNIHLEFFDIPEEYIEGRSEKMVDDFRNYIAKKF